Protein AF-A0A3D2RRX8-F1 (afdb_monomer)

Nearest PDB structures (foldseek):
  5cwm-assembly1_A  TM=3.654E-01  e=2.809E+00  synthetic construct
  6zbt-assembly2_C  TM=2.828E-01  e=6.482E+00  Homo sapiens

Solvent-accessible surface area (backbone atoms only — not comparable to full-atom values): 13067 Å² total; per-residue (Å²): 138,94,73,73,48,75,49,67,49,65,77,24,36,39,58,50,40,55,84,39,87,87,42,71,66,20,49,62,60,51,50,50,52,53,58,45,54,77,74,46,84,47,32,32,38,41,38,68,69,40,34,45,63,32,30,32,39,74,71,60,35,73,83,23,51,42,56,37,54,42,49,41,53,76,66,56,41,74,46,73,46,74,41,53,65,86,72,48,80,52,30,43,52,41,69,60,50,52,48,45,51,54,52,37,74,74,41,60,86,56,58,56,66,59,51,48,51,52,48,36,48,74,63,34,44,78,17,21,65,35,50,54,51,38,59,48,50,50,33,53,46,19,59,75,67,70,53,71,26,41,39,60,46,57,60,62,45,52,54,48,42,48,68,57,20,52,55,38,38,50,25,45,52,54,17,53,73,40,30,88,45,72,67,34,32,50,52,47,54,59,50,37,45,14,31,44,44,36,39,61,73,44,34,75,86,45,57,68,69,62,43,52,52,50,49,54,50,37,50,53,49,38,59,74,61,59,45,50,46,42,25,82,89,38,47,28,72,61,53,54,61,64,66,74,109

Radius of gyration: 18.58 Å; Cα contacts (8 Å, |Δi|>4): 403; chains: 1; bounding box: 50×36×50 Å

pLDDT: mean 96.95, std 3.35, range [66.31, 98.94]

Structure (mmCIF, N/CA/C/O backbone):
data_AF-A0A3D2RRX8-F1
#
_entry.id   AF-A0A3D2RRX8-F1
#
loop_
_atom_site.group_PDB
_atom_site.id
_atom_site.type_symbol
_atom_site.label_atom_id
_atom_site.label_alt_id
_atom_site.label_comp_id
_atom_site.label_asym_id
_atom_site.label_entity_id
_atom_site.label_seq_id
_atom_site.pdbx_PDB_ins_code
_atom_site.Cartn_x
_atom_site.Cartn_y
_atom_site.Cartn_z
_atom_site.occupancy
_atom_site.B_iso_or_equiv
_atom_site.auth_seq_id
_atom_site.auth_comp_id
_atom_site.auth_asym_id
_atom_site.auth_atom_id
_atom_site.pdbx_PDB_model_num
ATOM 1 N N . PRO A 1 1 ? 30.633 -1.168 -20.475 1.00 71.19 1 PRO A N 1
ATOM 2 C CA . PRO A 1 1 ? 30.014 0.137 -20.127 1.00 71.19 1 PRO A CA 1
ATOM 3 C C . PRO A 1 1 ? 30.105 0.355 -18.610 1.00 71.19 1 PRO A C 1
ATOM 5 O O . PRO A 1 1 ? 30.085 -0.639 -17.894 1.00 71.19 1 PRO A O 1
ATOM 8 N N . ASN A 1 2 ? 30.286 1.592 -18.134 1.00 87.81 2 ASN A N 1
ATOM 9 C CA . ASN A 1 2 ? 30.421 1.941 -16.705 1.00 87.81 2 ASN A CA 1
ATOM 10 C C . ASN A 1 2 ? 29.434 3.038 -16.256 1.00 87.81 2 ASN A C 1
ATOM 12 O O . ASN A 1 2 ? 29.646 3.667 -15.222 1.00 87.81 2 ASN A O 1
ATOM 16 N N . VAL A 1 3 ? 28.403 3.296 -17.060 1.00 90.00 3 VAL A N 1
ATOM 17 C CA . VAL A 1 3 ? 27.328 4.254 -16.786 1.00 90.00 3 VAL A CA 1
ATOM 18 C C . VAL A 1 3 ? 26.015 3.485 -16.843 1.00 90.00 3 VAL A C 1
ATOM 20 O O . VAL A 1 3 ? 25.806 2.734 -17.792 1.00 90.00 3 VAL A O 1
ATOM 23 N N . GLN A 1 4 ? 25.166 3.705 -15.843 1.00 93.38 4 GLN A N 1
ATOM 24 C CA . GLN A 1 4 ? 23.830 3.134 -15.718 1.00 93.38 4 GLN A CA 1
ATOM 25 C C . GLN A 1 4 ? 22.814 4.273 -15.646 1.00 93.38 4 GLN A C 1
ATOM 27 O O . GLN A 1 4 ? 23.029 5.248 -14.920 1.00 93.38 4 GLN A O 1
ATOM 32 N N . VAL A 1 5 ? 21.720 4.148 -16.392 1.00 95.38 5 VAL A N 1
ATOM 33 C CA . VAL A 1 5 ? 20.599 5.094 -16.350 1.00 95.38 5 VAL A CA 1
ATOM 34 C C . VAL A 1 5 ? 19.572 4.565 -15.357 1.00 95.38 5 VAL A C 1
ATOM 36 O O . VAL A 1 5 ? 19.153 3.417 -15.471 1.00 95.38 5 VAL A O 1
ATOM 39 N N . GLN A 1 6 ? 19.165 5.385 -14.388 1.00 97.06 6 GLN A N 1
ATOM 40 C CA . GLN A 1 6 ? 18.091 5.042 -13.459 1.00 97.06 6 GLN A CA 1
ATOM 41 C C . GLN A 1 6 ? 16.852 5.885 -13.764 1.00 97.06 6 GLN A C 1
ATOM 43 O O . GLN A 1 6 ? 16.903 7.108 -13.651 1.00 97.06 6 GLN A O 1
ATOM 48 N N . LEU A 1 7 ? 15.758 5.228 -14.151 1.00 97.44 7 LEU A N 1
ATOM 49 C CA . LEU A 1 7 ? 14.475 5.873 -14.428 1.00 97.44 7 LEU A CA 1
ATOM 50 C C . LEU A 1 7 ? 13.547 5.749 -13.222 1.00 97.44 7 LEU A C 1
ATOM 52 O O . LEU A 1 7 ? 13.391 4.666 -12.655 1.00 97.44 7 LEU A O 1
ATOM 56 N N . CYS A 1 8 ? 12.928 6.864 -12.843 1.00 97.44 8 CYS A N 1
ATOM 57 C CA . CYS A 1 8 ? 12.082 6.975 -11.659 1.00 97.44 8 CYS A CA 1
ATOM 58 C C . CYS A 1 8 ? 10.624 7.172 -12.074 1.00 97.44 8 CYS A C 1
ATOM 60 O O . CYS A 1 8 ? 10.320 8.088 -12.826 1.00 97.44 8 CYS A O 1
ATOM 62 N N . SER A 1 9 ? 9.706 6.358 -11.557 1.00 97.06 9 SER A N 1
ATOM 63 C CA . SER A 1 9 ? 8.281 6.440 -11.915 1.00 97.06 9 SER A CA 1
ATOM 64 C C . SER A 1 9 ? 7.487 7.386 -10.993 1.00 97.06 9 SER A C 1
ATOM 66 O O . SER A 1 9 ? 6.367 7.058 -10.598 1.00 97.06 9 SER A O 1
ATOM 68 N N . ILE A 1 10 ? 8.083 8.492 -10.533 1.00 96.62 10 ILE A N 1
ATOM 69 C CA . ILE A 1 10 ? 7.545 9.287 -9.410 1.00 96.62 10 ILE A CA 1
ATOM 70 C C . ILE A 1 10 ? 6.248 10.022 -9.776 1.00 96.62 10 ILE A C 1
ATOM 72 O O . ILE A 1 10 ? 5.347 10.149 -8.945 1.00 96.62 10 ILE A O 1
ATOM 76 N N . GLU A 1 11 ? 6.115 10.459 -11.030 1.00 95.19 11 GLU A N 1
ATOM 77 C CA . GLU A 1 11 ? 4.910 11.120 -11.536 1.00 95.19 11 GLU A CA 1
ATOM 78 C C . GLU A 1 11 ? 3.821 10.137 -11.982 1.00 95.19 11 GLU A C 1
ATOM 80 O O . GLU A 1 11 ? 2.694 10.565 -12.236 1.00 95.19 11 GLU A O 1
ATOM 85 N N . CYS A 1 12 ? 4.126 8.839 -12.072 1.00 97.94 12 CYS A N 1
ATOM 86 C CA . CYS A 1 12 ? 3.197 7.839 -12.591 1.00 97.94 12 CYS A CA 1
ATOM 87 C C . CYS A 1 12 ? 1.968 7.670 -11.691 1.00 97.94 12 CYS A C 1
ATOM 89 O O . CYS A 1 12 ? 2.004 7.856 -10.472 1.00 97.94 12 CYS A O 1
ATOM 91 N N . CYS A 1 13 ? 0.868 7.267 -12.315 1.00 98.00 13 CYS A N 1
ATOM 92 C CA . CYS A 1 13 ? -0.276 6.702 -11.632 1.00 98.00 13 CYS A CA 1
ATOM 93 C C . CYS A 1 13 ? 0.119 5.392 -10.936 1.00 98.00 13 CYS A C 1
ATOM 95 O O . CYS A 1 13 ? 0.750 4.523 -11.533 1.00 98.00 13 CYS A O 1
ATOM 97 N N . THR A 1 14 ? -0.284 5.242 -9.678 1.00 97.50 14 THR A N 1
ATOM 98 C CA . THR A 1 14 ? -0.027 4.047 -8.863 1.00 97.50 14 THR A CA 1
ATOM 99 C C . THR A 1 14 ? -1.201 3.065 -8.851 1.00 97.50 14 THR A C 1
ATOM 101 O O . THR A 1 14 ? -1.068 1.971 -8.310 1.00 97.50 14 THR A O 1
ATOM 104 N N . LEU A 1 15 ? -2.333 3.430 -9.464 1.00 97.88 15 LEU A N 1
ATOM 105 C CA . LEU A 1 15 ? -3.541 2.601 -9.560 1.00 97.88 15 LEU A CA 1
ATOM 106 C C . LEU A 1 15 ? -3.636 1.814 -10.878 1.00 97.88 15 LEU A C 1
ATOM 108 O O . LEU A 1 15 ? -4.176 0.710 -10.891 1.00 97.88 15 LEU A O 1
ATOM 112 N N . HIS A 1 16 ? -3.093 2.364 -11.967 1.00 98.44 16 HIS A N 1
ATOM 113 C CA . HIS A 1 16 ? -3.085 1.747 -13.296 1.00 98.44 16 HIS A CA 1
ATOM 114 C C . HIS A 1 16 ? -1.694 1.208 -13.630 1.00 98.44 16 HIS A C 1
ATOM 116 O O . HIS A 1 16 ? -0.685 1.757 -13.176 1.00 98.44 16 HIS A O 1
ATOM 122 N N . ALA A 1 17 ? -1.636 0.132 -14.419 1.00 97.94 17 ALA A N 1
ATOM 123 C CA . ALA A 1 17 ? -0.365 -0.400 -14.900 1.00 97.94 17 ALA A CA 1
ATOM 124 C C . ALA A 1 17 ? 0.395 0.673 -15.697 1.00 97.94 17 ALA A C 1
ATOM 126 O O . ALA A 1 17 ? -0.207 1.549 -16.322 1.00 97.94 17 ALA A O 1
ATOM 127 N N . ILE A 1 18 ? 1.727 0.623 -15.675 1.00 98.00 18 ILE A N 1
ATOM 128 C CA . ILE A 1 18 ? 2.554 1.627 -16.358 1.00 98.00 18 ILE A CA 1
ATOM 129 C C . ILE A 1 18 ? 2.249 1.685 -17.858 1.00 98.00 18 ILE A C 1
ATOM 131 O O . ILE A 1 18 ? 2.172 2.777 -18.409 1.00 98.00 18 ILE A O 1
ATOM 135 N N . ASP A 1 19 ? 2.013 0.544 -18.499 1.00 97.38 19 ASP A N 1
ATOM 136 C CA . ASP A 1 19 ? 1.662 0.452 -19.918 1.00 97.38 19 ASP A CA 1
ATOM 137 C C . ASP A 1 19 ? 0.159 0.410 -20.202 1.00 97.38 19 ASP A C 1
ATOM 139 O O . ASP A 1 19 ? -0.240 0.056 -21.313 1.00 97.38 19 ASP A O 1
ATOM 143 N N . ASP A 1 20 ? -0.679 0.788 -19.234 1.00 97.75 20 ASP A N 1
ATOM 144 C CA . ASP A 1 20 ? -2.109 0.952 -19.469 1.00 97.75 20 ASP A CA 1
ATOM 145 C C . ASP A 1 20 ? -2.338 2.053 -20.528 1.00 97.75 20 ASP A C 1
ATOM 147 O O . ASP A 1 20 ? -1.983 3.218 -20.293 1.00 97.75 20 ASP A O 1
ATOM 151 N N . PRO A 1 21 ? -2.899 1.721 -21.710 1.00 95.44 21 PRO A N 1
ATOM 152 C CA . PRO A 1 21 ? -3.075 2.685 -22.790 1.00 95.44 21 PRO A CA 1
ATOM 153 C C . PRO A 1 21 ? -4.045 3.811 -22.428 1.00 95.44 21 PRO A C 1
ATOM 155 O O . PRO A 1 21 ? -3.925 4.890 -23.014 1.00 95.44 21 PRO A O 1
ATOM 158 N N . ASP A 1 22 ? -4.948 3.572 -21.474 1.00 95.19 22 ASP A N 1
ATOM 159 C CA . ASP A 1 22 ? -5.973 4.518 -21.041 1.00 95.19 22 ASP A CA 1
ATOM 160 C C . ASP A 1 22 ? -5.469 5.427 -19.901 1.00 95.19 22 ASP A C 1
ATOM 162 O O . ASP A 1 22 ? -6.130 6.395 -19.524 1.00 95.19 22 ASP A O 1
ATOM 166 N N . CYS A 1 23 ? -4.256 5.190 -19.378 1.00 96.88 23 CYS A N 1
ATOM 167 C CA . CYS A 1 23 ? -3.647 6.036 -18.355 1.00 96.88 23 CYS A CA 1
ATOM 168 C C . CYS A 1 23 ? -2.675 7.068 -18.952 1.00 96.88 23 CYS A C 1
ATOM 170 O O . CYS A 1 23 ? -1.460 6.858 -19.021 1.00 96.88 23 CYS A O 1
ATOM 172 N N . GLU A 1 24 ? -3.190 8.248 -19.312 1.00 96.06 24 GLU A N 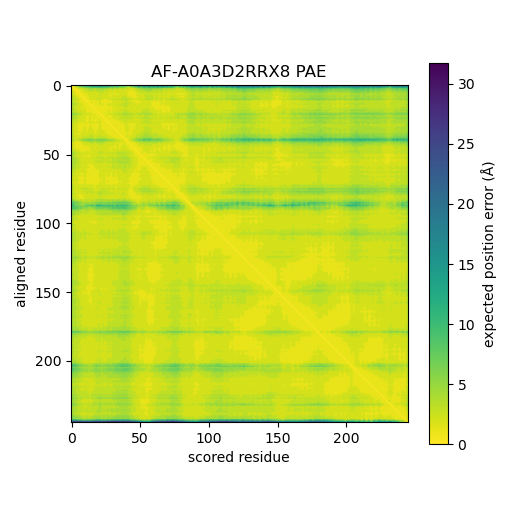1
ATOM 173 C CA . GLU A 1 24 ? -2.383 9.343 -19.882 1.00 96.06 24 GLU A CA 1
ATOM 174 C C . GLU A 1 24 ? -1.185 9.741 -18.999 1.00 96.06 24 GLU A C 1
ATOM 176 O O . GLU A 1 24 ? -0.096 10.024 -19.504 1.00 96.06 24 GLU A O 1
ATOM 181 N N . LYS A 1 25 ? -1.353 9.691 -17.671 1.00 95.62 25 LYS A N 1
ATOM 182 C CA . LYS A 1 25 ? -0.325 10.055 -16.681 1.00 95.62 25 LYS A CA 1
ATOM 183 C C . LYS A 1 25 ? 0.942 9.193 -16.773 1.00 95.62 25 LYS A C 1
ATOM 185 O O . LYS A 1 25 ? 2.022 9.672 -16.442 1.00 95.62 25 LYS A O 1
ATOM 190 N N . ASN A 1 26 ? 0.831 7.954 -17.256 1.00 97.69 26 ASN A N 1
ATOM 191 C CA . ASN A 1 26 ? 1.964 7.030 -17.366 1.00 97.69 26 ASN A CA 1
ATOM 192 C C . ASN A 1 26 ? 2.705 7.138 -18.710 1.00 97.69 26 ASN A C 1
ATOM 194 O O . ASN A 1 26 ? 3.812 6.614 -18.859 1.00 97.69 26 ASN A O 1
ATOM 198 N N . ARG A 1 27 ? 2.137 7.849 -19.695 1.00 96.81 27 ARG A N 1
ATOM 199 C CA . ARG A 1 27 ? 2.669 7.901 -21.067 1.00 96.81 27 ARG A CA 1
ATOM 200 C C . ARG A 1 27 ? 4.056 8.521 -21.153 1.00 96.81 27 ARG A C 1
ATOM 202 O O . ARG A 1 27 ? 4.866 8.037 -21.936 1.00 96.81 27 ARG A O 1
ATOM 209 N N . SER A 1 28 ? 4.335 9.546 -20.343 1.00 96.69 28 SER A N 1
ATOM 210 C CA . SER A 1 28 ? 5.659 10.181 -20.316 1.00 96.69 28 SER A CA 1
ATOM 211 C C . SER A 1 28 ? 6.741 9.192 -19.889 1.00 96.69 28 SER A C 1
ATOM 213 O O . SER A 1 28 ? 7.773 9.107 -20.539 1.00 96.69 28 SER A O 1
ATOM 215 N N . PHE A 1 29 ? 6.476 8.379 -18.863 1.00 97.75 29 PHE A N 1
ATOM 216 C CA . PHE A 1 29 ? 7.434 7.376 -18.400 1.00 97.75 29 PHE A CA 1
ATOM 217 C C . PHE A 1 29 ? 7.649 6.263 -19.434 1.00 97.75 29 PHE A C 1
ATOM 219 O O . PHE A 1 29 ? 8.762 5.771 -19.597 1.00 97.75 29 PHE A O 1
ATOM 226 N N . CYS A 1 30 ? 6.600 5.872 -20.167 1.00 97.75 30 CYS A N 1
ATOM 227 C CA . CYS A 1 30 ? 6.751 4.929 -21.276 1.00 97.75 30 CYS A CA 1
ATOM 228 C C . CYS A 1 30 ? 7.640 5.497 -22.388 1.00 97.75 30 CYS A C 1
ATOM 230 O O . CYS A 1 30 ? 8.519 4.798 -22.880 1.00 97.75 30 CYS A O 1
ATOM 232 N N . GLN A 1 31 ? 7.458 6.776 -22.727 1.00 97.44 31 GLN A N 1
ATOM 233 C CA . GLN A 1 31 ? 8.305 7.461 -23.701 1.00 97.44 31 GLN A CA 1
ATOM 234 C C . GLN A 1 31 ? 9.764 7.533 -23.228 1.00 97.44 31 GLN A C 1
ATOM 236 O O . GLN A 1 31 ? 10.661 7.231 -24.007 1.00 97.44 31 GLN A O 1
ATOM 241 N N . ASP A 1 32 ? 10.004 7.848 -21.950 1.00 96.88 32 ASP A N 1
ATOM 242 C CA . ASP A 1 32 ? 11.355 7.852 -21.378 1.00 96.88 32 ASP A CA 1
ATOM 243 C C . ASP A 1 32 ? 12.009 6.465 -21.465 1.00 96.88 32 ASP A C 1
ATOM 245 O O . ASP A 1 32 ? 13.184 6.355 -21.811 1.00 96.88 32 ASP A O 1
ATOM 249 N N . MET A 1 33 ? 11.257 5.394 -21.187 1.00 96.81 33 MET A N 1
ATOM 250 C CA . MET A 1 33 ? 11.740 4.015 -21.327 1.00 96.81 33 MET A CA 1
ATOM 251 C C . MET A 1 33 ? 12.137 3.685 -22.773 1.00 96.81 33 MET A C 1
ATOM 253 O O . MET A 1 33 ? 13.212 3.121 -22.984 1.00 96.81 33 MET A O 1
ATOM 257 N N . ASP A 1 34 ? 11.307 4.052 -23.754 1.00 96.69 34 ASP A N 1
ATOM 258 C CA . ASP A 1 34 ? 11.576 3.813 -25.177 1.00 96.69 34 ASP A CA 1
ATOM 259 C C . ASP A 1 34 ? 12.787 4.624 -25.670 1.00 96.69 34 ASP A C 1
ATOM 261 O O . ASP A 1 34 ? 13.698 4.078 -26.302 1.00 96.69 34 ASP A O 1
ATOM 265 N N . ASP A 1 35 ? 12.835 5.918 -25.340 1.00 97.31 35 ASP A N 1
ATOM 266 C CA . ASP A 1 35 ? 13.893 6.829 -25.779 1.00 97.31 35 ASP A CA 1
ATOM 267 C C . ASP A 1 35 ? 15.249 6.441 -25.180 1.00 97.31 35 ASP A C 1
ATOM 269 O O . ASP A 1 35 ? 16.250 6.357 -25.899 1.00 97.31 35 ASP A O 1
ATOM 273 N N . TRP A 1 36 ? 15.296 6.138 -23.877 1.00 96.38 36 TRP A N 1
ATOM 274 C CA . TRP A 1 36 ? 16.524 5.660 -23.242 1.00 96.38 36 TRP A CA 1
ATOM 275 C C . TRP A 1 36 ? 16.907 4.257 -23.704 1.00 96.38 36 TRP A C 1
ATOM 277 O O . TRP A 1 36 ? 18.099 4.002 -23.888 1.00 96.38 36 TRP A O 1
ATOM 287 N N . GLY A 1 37 ? 15.935 3.374 -23.950 1.00 94.50 37 GLY A N 1
ATOM 288 C CA . GLY A 1 37 ? 16.168 2.032 -24.489 1.00 94.50 37 GLY A CA 1
ATOM 289 C C . GLY A 1 37 ? 16.775 2.043 -25.895 1.00 94.50 37 GLY A C 1
ATOM 290 O O . GLY A 1 37 ? 17.530 1.139 -26.248 1.00 94.50 37 GLY A O 1
ATOM 291 N N . GLY A 1 38 ? 16.527 3.093 -26.684 1.00 94.62 38 GLY A N 1
ATOM 292 C CA . GLY A 1 38 ? 17.197 3.320 -27.969 1.00 94.62 38 GLY A CA 1
ATOM 293 C C . GLY A 1 38 ? 18.656 3.790 -27.857 1.00 94.62 38 GLY A C 1
ATOM 294 O O . GLY A 1 38 ? 19.386 3.754 -28.850 1.00 94.62 38 GLY A O 1
ATOM 295 N N . ILE A 1 39 ? 19.089 4.240 -26.673 1.00 94.56 39 ILE A N 1
ATOM 296 C CA . ILE A 1 39 ? 20.409 4.846 -26.427 1.00 94.56 39 ILE A CA 1
ATOM 297 C C . ILE A 1 39 ? 21.310 3.937 -25.573 1.00 94.56 39 ILE A C 1
ATOM 299 O O . ILE A 1 39 ? 22.527 3.920 -25.778 1.00 94.56 39 ILE A O 1
ATOM 303 N N . CYS A 1 40 ? 20.749 3.212 -24.600 1.00 91.75 40 CYS A N 1
ATOM 304 C CA . CYS A 1 40 ? 21.494 2.486 -23.571 1.00 91.75 40 CYS A CA 1
ATOM 305 C C . CYS A 1 40 ? 20.861 1.125 -23.229 1.00 91.75 40 CYS A C 1
ATOM 307 O O . CYS A 1 40 ? 19.654 1.025 -23.045 1.00 91.75 40 CYS A O 1
ATOM 309 N N . ASP A 1 41 ? 21.706 0.106 -23.024 1.00 90.81 41 ASP A N 1
ATOM 310 C CA . ASP A 1 41 ? 21.297 -1.247 -22.604 1.00 90.81 41 ASP A CA 1
ATOM 311 C C . ASP A 1 41 ? 21.390 -1.486 -21.076 1.00 90.81 41 ASP A C 1
ATOM 313 O O . ASP A 1 41 ? 21.088 -2.584 -20.601 1.00 90.81 41 ASP A O 1
ATOM 317 N N . ASP A 1 42 ? 21.865 -0.506 -20.295 1.00 94.69 42 ASP A N 1
ATOM 318 C CA . ASP A 1 42 ? 22.043 -0.588 -18.831 1.00 94.69 42 ASP A CA 1
ATOM 319 C C . ASP A 1 42 ? 21.082 0.376 -18.115 1.00 94.69 42 ASP A C 1
ATOM 321 O O . ASP A 1 42 ? 21.470 1.437 -17.613 1.00 94.69 42 ASP A O 1
ATOM 325 N N . ILE A 1 43 ? 19.796 0.010 -18.141 1.00 96.38 43 ILE A N 1
ATOM 326 C CA . ILE A 1 43 ? 18.693 0.750 -17.515 1.00 96.38 43 ILE A CA 1
ATOM 327 C C . ILE A 1 43 ? 18.262 0.044 -16.230 1.00 96.38 43 ILE A C 1
ATOM 329 O O . ILE A 1 43 ? 18.021 -1.165 -16.216 1.00 96.38 43 ILE A O 1
ATOM 333 N N . TRP A 1 44 ? 18.135 0.811 -15.153 1.00 97.62 44 TRP A N 1
ATOM 334 C CA . TRP A 1 44 ? 17.561 0.396 -13.879 1.00 97.62 44 TRP A CA 1
ATOM 335 C C . TRP A 1 44 ? 16.323 1.217 -13.557 1.00 97.62 44 TRP A C 1
ATOM 337 O O . TRP A 1 44 ? 16.215 2.383 -13.928 1.00 97.62 44 TRP A O 1
ATOM 347 N N . ILE A 1 45 ? 15.396 0.609 -12.828 1.00 98.31 45 ILE A N 1
ATOM 348 C CA . ILE A 1 45 ? 14.139 1.245 -12.453 1.00 98.31 45 ILE A CA 1
ATOM 349 C C . ILE A 1 45 ? 14.135 1.552 -10.965 1.00 98.31 45 ILE A C 1
ATOM 351 O O . ILE A 1 45 ? 14.503 0.709 -10.149 1.00 98.31 45 ILE A O 1
ATOM 355 N N . TRP A 1 46 ? 13.663 2.739 -10.613 1.00 98.31 46 TRP A N 1
ATOM 356 C CA . TRP A 1 46 ? 13.200 3.078 -9.278 1.00 98.31 46 TRP A CA 1
ATOM 357 C C . TRP A 1 46 ? 11.683 3.286 -9.339 1.00 98.31 46 TRP A C 1
ATOM 359 O O . TRP A 1 46 ? 11.190 4.292 -9.848 1.00 98.31 46 TRP A O 1
ATOM 369 N N . ASN A 1 47 ? 10.930 2.314 -8.827 1.00 98.25 47 ASN A N 1
ATOM 370 C CA . ASN A 1 47 ? 9.471 2.329 -8.833 1.00 98.25 47 ASN A CA 1
ATOM 371 C C . ASN A 1 47 ? 8.906 2.504 -7.418 1.00 98.25 47 ASN A C 1
ATOM 373 O O . ASN A 1 47 ? 9.360 1.868 -6.468 1.00 98.25 47 ASN A O 1
ATOM 377 N N . TYR A 1 48 ? 7.894 3.355 -7.280 1.00 97.19 48 TYR A N 1
ATOM 378 C CA . TYR A 1 48 ? 7.349 3.782 -5.991 1.00 97.19 48 TYR A CA 1
ATOM 379 C C . TYR A 1 48 ? 6.056 3.032 -5.657 1.00 97.19 48 TYR A C 1
ATOM 381 O O . TYR A 1 48 ? 5.077 3.099 -6.393 1.00 97.19 48 TYR A O 1
ATOM 389 N N . ASN A 1 49 ? 6.048 2.324 -4.526 1.00 96.75 49 ASN A N 1
ATOM 390 C CA . ASN A 1 49 ? 4.977 1.416 -4.106 1.00 96.75 49 ASN A CA 1
ATOM 391 C C . ASN A 1 49 ? 4.353 1.802 -2.751 1.00 96.75 49 ASN A C 1
ATOM 393 O O . ASN A 1 49 ? 3.625 1.005 -2.165 1.00 96.75 49 ASN A O 1
ATOM 397 N N . THR A 1 50 ? 4.609 3.011 -2.250 1.00 95.88 50 THR A N 1
ATOM 398 C CA . THR A 1 50 ? 4.079 3.524 -0.975 1.00 95.88 50 THR A CA 1
ATOM 399 C C . THR A 1 50 ? 3.530 4.941 -1.137 1.00 95.88 50 THR A C 1
ATOM 401 O O . THR A 1 50 ? 3.893 5.636 -2.085 1.00 95.88 50 THR A O 1
ATOM 404 N N . ASN A 1 51 ? 2.687 5.379 -0.200 1.00 97.31 51 ASN A N 1
ATOM 405 C CA . ASN A 1 51 ? 2.260 6.771 -0.091 1.00 97.31 51 ASN A CA 1
ATOM 406 C C . ASN A 1 51 ? 3.207 7.532 0.851 1.00 97.31 51 ASN A C 1
ATOM 408 O O . ASN A 1 51 ? 3.158 7.350 2.066 1.00 97.31 51 ASN A O 1
ATOM 412 N N . PHE A 1 52 ? 4.068 8.386 0.304 1.00 97.19 52 PHE A N 1
ATOM 413 C CA . PHE A 1 52 ? 5.042 9.167 1.071 1.00 97.19 52 PHE A CA 1
ATOM 414 C C . PHE A 1 52 ? 4.417 10.278 1.909 1.00 97.19 52 PHE A C 1
ATOM 416 O O . PHE A 1 52 ? 4.999 10.657 2.925 1.00 97.19 52 PHE A O 1
ATOM 423 N N . SER A 1 53 ? 3.240 10.771 1.521 1.00 96.50 53 SER A N 1
ATOM 424 C CA . SER A 1 53 ? 2.479 11.756 2.296 1.00 96.50 53 SER A CA 1
ATOM 425 C C . SER A 1 53 ? 1.814 11.123 3.516 1.00 96.50 53 SER A C 1
ATOM 427 O O . SER A 1 53 ? 1.552 11.810 4.503 1.00 96.50 53 SER A O 1
ATOM 429 N N . CYS A 1 54 ? 1.519 9.821 3.453 1.00 96.44 54 CYS A N 1
ATOM 430 C CA . CYS A 1 54 ? 0.754 9.124 4.476 1.00 96.44 54 CYS A CA 1
ATOM 431 C C . CYS A 1 54 ? 0.961 7.599 4.401 1.00 96.44 54 CYS A C 1
ATOM 433 O O . CYS A 1 54 ? 0.171 6.886 3.782 1.00 96.44 54 CYS A O 1
ATOM 435 N N . TYR A 1 55 ? 2.015 7.081 5.037 1.00 97.75 55 TYR A N 1
ATOM 436 C CA . TYR A 1 55 ? 2.415 5.671 4.926 1.00 97.75 55 TYR A CA 1
ATOM 437 C C . TYR A 1 55 ? 1.364 4.675 5.410 1.00 97.75 55 TYR A C 1
ATOM 439 O O . TYR A 1 55 ? 1.377 3.517 4.999 1.00 97.75 55 TYR A O 1
ATOM 447 N N . ASP A 1 56 ? 0.509 5.097 6.333 1.00 97.19 56 ASP A N 1
ATOM 448 C CA . ASP A 1 56 ? -0.523 4.290 6.964 1.00 97.19 56 ASP A CA 1
ATOM 449 C C . ASP A 1 56 ? -1.920 4.566 6.394 1.00 97.19 56 ASP A C 1
ATOM 451 O O . ASP A 1 56 ? -2.902 4.149 6.988 1.00 97.19 56 ASP A O 1
ATOM 455 N N . LEU A 1 57 ? -2.045 5.253 5.256 1.00 98.00 57 LEU A N 1
ATOM 456 C CA . LEU A 1 57 ? -3.319 5.398 4.546 1.00 98.00 57 LEU A CA 1
ATOM 457 C C . LEU A 1 57 ? -3.610 4.155 3.686 1.00 98.00 57 LEU A C 1
ATOM 459 O O . LEU A 1 57 ? -2.664 3.613 3.110 1.00 98.00 57 LEU A O 1
ATOM 463 N N . PRO A 1 58 ? -4.879 3.721 3.523 1.00 98.31 58 PRO A N 1
ATOM 464 C CA . PRO A 1 58 ? -5.239 2.741 2.500 1.00 98.31 58 PRO A CA 1
ATOM 465 C C . PRO A 1 58 ? -4.701 3.161 1.132 1.00 98.31 58 PRO A C 1
ATOM 467 O O . PRO A 1 58 ? -4.956 4.280 0.685 1.00 98.31 58 PRO A O 1
ATOM 470 N N . PHE A 1 59 ? -3.946 2.276 0.480 1.00 98.06 59 PHE A N 1
ATOM 471 C CA . PHE A 1 59 ? -3.276 2.600 -0.776 1.00 98.06 59 PHE A CA 1
ATOM 472 C C . PHE A 1 59 ? -3.501 1.492 -1.816 1.00 98.06 59 PHE A C 1
ATOM 474 O O . PHE A 1 59 ? -2.824 0.461 -1.775 1.00 98.06 59 PHE A O 1
ATOM 481 N N . PRO A 1 60 ? -4.468 1.665 -2.739 1.00 97.69 60 PRO A N 1
ATOM 482 C CA . PRO A 1 60 ? -4.928 0.610 -3.643 1.00 97.69 60 PRO A CA 1
ATOM 483 C C . PRO A 1 60 ? -3.985 0.392 -4.842 1.00 97.69 60 PRO A C 1
ATOM 485 O O . PRO A 1 60 ? -4.381 0.535 -5.993 1.00 97.69 60 PRO A O 1
ATOM 488 N N . ASN A 1 61 ? -2.726 0.034 -4.579 1.00 97.62 61 ASN A N 1
ATOM 489 C CA . ASN A 1 61 ? -1.691 -0.147 -5.604 1.00 97.62 61 ASN A CA 1
ATOM 490 C C . ASN A 1 61 ? -1.140 -1.580 -5.710 1.00 97.62 61 ASN A C 1
ATOM 492 O O . ASN A 1 61 ? -0.168 -1.821 -6.422 1.00 97.62 61 ASN A O 1
ATOM 496 N N . LEU A 1 62 ? -1.716 -2.556 -5.004 1.00 98.38 62 LEU A N 1
ATOM 497 C CA . LEU A 1 62 ? -1.177 -3.922 -5.005 1.00 98.38 62 LEU A CA 1
ATOM 498 C C . LEU A 1 62 ? -1.358 -4.607 -6.367 1.00 98.38 62 LEU A C 1
ATOM 500 O O . LEU A 1 62 ? -0.481 -5.349 -6.807 1.00 98.38 62 LEU A O 1
ATOM 504 N N . ARG A 1 63 ? -2.470 -4.321 -7.059 1.00 98.06 63 ARG A N 1
ATOM 505 C CA . ARG A 1 63 ? -2.810 -4.941 -8.354 1.00 98.06 63 ARG A CA 1
ATOM 506 C C . ARG A 1 63 ? -1.847 -4.570 -9.486 1.00 98.06 63 ARG A C 1
ATOM 508 O O . ARG A 1 63 ? -1.714 -5.342 -10.431 1.00 98.06 63 ARG A O 1
ATOM 515 N N . VAL A 1 64 ? -1.152 -3.433 -9.393 1.00 98.00 64 VAL A N 1
ATOM 516 C CA . VAL A 1 64 ? -0.234 -2.979 -10.454 1.00 98.00 64 VAL A CA 1
ATOM 517 C C . VAL A 1 64 ? 1.181 -3.537 -10.325 1.00 98.00 64 VAL A C 1
ATOM 519 O O . VAL A 1 64 ? 1.953 -3.450 -11.274 1.00 98.00 64 VAL A O 1
ATOM 522 N N . ILE A 1 65 ? 1.539 -4.149 -9.191 1.00 98.56 65 ILE A N 1
ATOM 523 C CA . ILE A 1 65 ? 2.915 -4.609 -8.945 1.00 98.56 65 ILE A CA 1
ATOM 524 C C . ILE A 1 65 ? 3.346 -5.641 -9.998 1.00 98.56 65 ILE A C 1
ATOM 526 O O . ILE A 1 65 ? 4.409 -5.505 -10.604 1.00 98.56 65 ILE A O 1
ATOM 530 N N . ALA A 1 66 ? 2.504 -6.645 -10.262 1.00 98.56 66 ALA A N 1
ATOM 531 C CA . ALA A 1 66 ? 2.786 -7.691 -11.244 1.00 98.56 66 ALA A CA 1
ATOM 532 C C . ALA A 1 66 ? 2.906 -7.168 -12.691 1.00 98.56 66 ALA A C 1
ATOM 534 O O . ALA A 1 66 ? 3.932 -7.439 -13.323 1.00 98.56 66 ALA A O 1
ATOM 535 N N . PRO A 1 67 ? 1.929 -6.416 -13.246 1.00 98.50 67 PRO A N 1
ATOM 536 C CA . PRO A 1 67 ? 2.075 -5.873 -14.594 1.00 98.5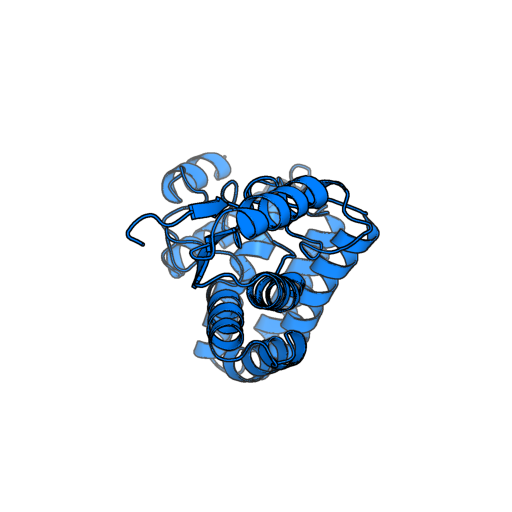0 67 PRO A CA 1
ATOM 537 C C . PRO A 1 67 ? 3.244 -4.885 -14.710 1.00 98.50 67 PRO A C 1
ATOM 539 O O . PRO A 1 67 ? 3.959 -4.948 -15.705 1.00 98.50 67 PRO A O 1
ATOM 542 N N . ASN A 1 68 ? 3.534 -4.069 -13.689 1.00 98.62 68 ASN A N 1
ATOM 543 C CA . ASN A 1 68 ? 4.673 -3.143 -13.729 1.00 98.62 68 ASN A CA 1
ATOM 544 C C . ASN A 1 68 ? 6.020 -3.877 -13.806 1.00 98.62 68 ASN A C 1
ATOM 546 O O . ASN A 1 68 ? 6.859 -3.530 -14.634 1.00 98.62 68 ASN A O 1
ATOM 550 N N . ILE A 1 69 ? 6.224 -4.930 -13.005 1.00 98.62 69 ILE A N 1
ATOM 551 C CA . ILE A 1 69 ? 7.451 -5.744 -13.074 1.00 98.62 69 ILE A CA 1
ATOM 552 C C . ILE A 1 69 ? 7.608 -6.379 -14.463 1.00 98.62 69 ILE A C 1
ATOM 554 O O . ILE A 1 69 ? 8.693 -6.328 -15.046 1.00 98.62 69 ILE A O 1
ATOM 558 N N . ARG A 1 70 ? 6.527 -6.936 -15.025 1.00 98.50 70 ARG A N 1
ATOM 559 C CA . ARG A 1 70 ? 6.545 -7.509 -16.380 1.00 98.50 70 ARG A CA 1
ATOM 560 C C . ARG A 1 70 ? 6.828 -6.459 -17.449 1.00 98.50 70 ARG A C 1
ATOM 562 O O . ARG A 1 70 ? 7.587 -6.738 -18.376 1.00 98.50 70 ARG A O 1
ATOM 569 N N . TYR A 1 71 ? 6.274 -5.259 -17.307 1.00 98.31 71 TYR A N 1
ATOM 570 C CA . TYR A 1 71 ? 6.566 -4.135 -18.187 1.00 98.31 71 TYR A CA 1
ATOM 571 C C . TYR A 1 71 ? 8.058 -3.775 -18.159 1.00 98.31 71 TYR A C 1
ATOM 573 O O . TYR A 1 71 ? 8.681 -3.668 -19.216 1.00 98.31 71 TYR A O 1
ATOM 581 N N . PHE A 1 72 ? 8.666 -3.656 -16.974 1.00 98.00 72 PHE A N 1
ATOM 582 C CA . PHE A 1 72 ? 10.098 -3.362 -16.857 1.00 98.00 72 PHE A CA 1
ATOM 583 C C . PHE A 1 72 ? 10.962 -4.450 -17.499 1.00 98.00 72 PHE A C 1
ATOM 585 O O . PHE A 1 72 ? 11.888 -4.140 -18.250 1.00 98.00 72 PHE A O 1
ATOM 592 N N . LEU A 1 73 ? 10.631 -5.723 -17.259 1.00 96.69 73 LEU A N 1
ATOM 593 C CA . LEU A 1 73 ? 11.337 -6.856 -17.853 1.00 96.69 73 LEU A CA 1
ATOM 594 C C . LEU A 1 73 ? 11.242 -6.852 -19.386 1.00 96.69 73 LEU A C 1
ATOM 596 O O . LEU A 1 73 ? 12.253 -7.007 -20.069 1.00 96.69 73 LEU A O 1
ATOM 600 N N . LYS A 1 74 ? 10.035 -6.643 -19.928 1.00 96.38 74 LYS A N 1
ATOM 601 C CA . LYS A 1 74 ? 9.777 -6.576 -21.375 1.00 96.38 74 LYS A CA 1
ATOM 602 C C . LYS A 1 74 ? 10.572 -5.454 -22.050 1.00 96.38 74 LYS A C 1
ATOM 604 O O . LYS A 1 74 ? 10.984 -5.616 -23.195 1.00 96.38 74 LYS A O 1
ATOM 609 N N . ASN A 1 75 ? 10.814 -4.356 -21.337 1.00 95.94 75 ASN A N 1
ATOM 610 C CA . ASN A 1 75 ? 11.584 -3.205 -21.811 1.00 95.94 75 ASN A CA 1
ATOM 611 C C . ASN A 1 75 ? 13.069 -3.261 -21.410 1.00 95.94 75 ASN A C 1
ATOM 613 O O . ASN A 1 75 ? 13.730 -2.234 -21.297 1.00 95.94 75 ASN A O 1
ATOM 617 N N . ASN A 1 76 ? 13.613 -4.468 -21.222 1.00 94.00 76 ASN A N 1
ATOM 618 C CA . ASN A 1 76 ? 15.042 -4.731 -21.020 1.00 94.00 76 ASN A CA 1
ATOM 619 C C . ASN A 1 76 ? 15.680 -4.078 -19.778 1.00 94.00 76 ASN A C 1
ATOM 621 O O . ASN A 1 76 ? 16.912 -3.990 -19.711 1.00 94.00 76 ASN A O 1
ATOM 625 N N . ALA A 1 77 ? 14.892 -3.684 -18.770 1.00 96.38 77 ALA A N 1
ATOM 626 C CA . ALA A 1 77 ? 15.444 -3.215 -17.502 1.00 96.38 77 ALA A CA 1
ATOM 627 C C . ALA A 1 77 ? 16.328 -4.300 -16.856 1.00 96.38 77 ALA A C 1
ATOM 629 O O . ALA A 1 77 ? 15.955 -5.472 -16.776 1.00 96.38 77 ALA A O 1
ATOM 630 N N . LYS A 1 78 ? 17.514 -3.910 -16.377 1.00 94.94 78 LYS A N 1
ATOM 631 C CA . LYS A 1 78 ? 18.497 -4.807 -15.740 1.00 94.94 78 LYS A CA 1
ATOM 632 C C . LYS A 1 78 ? 18.263 -5.002 -14.248 1.00 94.94 78 LYS A C 1
ATOM 634 O O . LYS A 1 78 ? 18.762 -5.968 -13.675 1.00 94.94 78 LYS A O 1
ATOM 639 N N . GLY A 1 79 ? 17.514 -4.101 -13.629 1.00 94.81 79 GLY A N 1
ATOM 640 C CA . GLY A 1 79 ? 17.141 -4.176 -12.227 1.00 94.81 79 GLY A CA 1
ATOM 641 C C . GLY A 1 79 ? 15.990 -3.234 -11.916 1.00 94.81 79 GLY A C 1
ATOM 642 O O . GLY A 1 79 ? 15.772 -2.245 -12.617 1.00 94.81 79 GLY A O 1
ATOM 643 N N . ALA A 1 80 ? 15.256 -3.551 -10.854 1.00 97.25 80 ALA A N 1
ATOM 644 C CA . ALA A 1 80 ? 14.178 -2.722 -10.343 1.00 97.25 80 ALA A CA 1
ATOM 645 C C . ALA A 1 80 ? 14.290 -2.611 -8.821 1.00 97.25 80 ALA A C 1
AT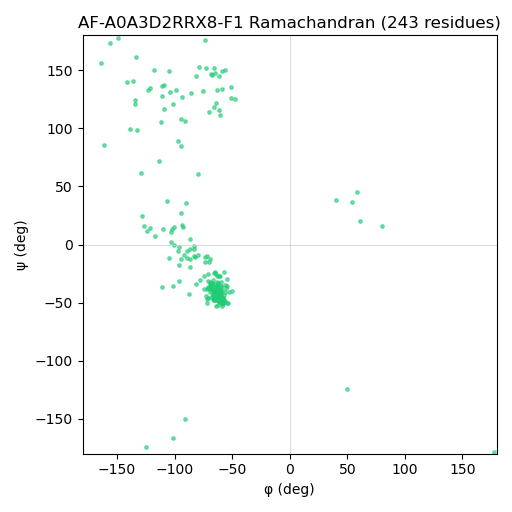OM 647 O O . ALA A 1 80 ? 14.308 -3.613 -8.104 1.00 97.25 80 ALA A O 1
ATOM 648 N N . PHE A 1 81 ? 14.351 -1.379 -8.329 1.00 97.62 81 PHE A N 1
ATOM 649 C CA . PHE A 1 81 ? 14.153 -1.049 -6.931 1.00 97.62 81 PHE A CA 1
ATOM 650 C C . PHE A 1 81 ? 12.687 -0.665 -6.722 1.00 97.62 81 PHE A C 1
ATOM 652 O O . PHE A 1 81 ? 12.234 0.388 -7.169 1.00 97.62 81 PHE A O 1
ATOM 659 N N . MET A 1 82 ? 11.944 -1.547 -6.055 1.00 97.50 82 MET A N 1
ATOM 660 C CA . MET A 1 82 ? 10.519 -1.385 -5.762 1.00 97.50 82 MET A CA 1
ATOM 661 C C . MET A 1 82 ? 10.365 -0.764 -4.367 1.00 97.50 82 MET A C 1
ATOM 663 O O . MET A 1 82 ? 10.243 -1.469 -3.366 1.00 97.50 82 MET A O 1
ATOM 667 N N . GLN A 1 83 ? 10.441 0.564 -4.278 1.00 96.31 83 GLN A N 1
ATOM 668 C CA . GLN A 1 83 ? 10.459 1.280 -3.005 1.00 96.31 83 GLN A CA 1
ATOM 669 C C . GLN A 1 83 ? 9.099 1.213 -2.299 1.00 96.31 83 GLN A C 1
ATOM 671 O O . GLN A 1 83 ? 8.118 1.800 -2.754 1.00 96.31 83 GLN A O 1
ATOM 676 N N . ALA A 1 84 ? 9.059 0.542 -1.150 1.00 94.38 84 ALA A N 1
ATOM 677 C CA . ALA A 1 84 ? 7.958 0.595 -0.190 1.00 94.38 84 ALA A CA 1
ATOM 678 C C . ALA A 1 84 ? 8.310 1.528 0.992 1.00 94.38 84 ALA A C 1
ATOM 680 O O . ALA A 1 84 ? 9.274 2.292 0.924 1.00 94.38 84 ALA A O 1
ATOM 681 N N . ASN A 1 85 ? 7.538 1.486 2.084 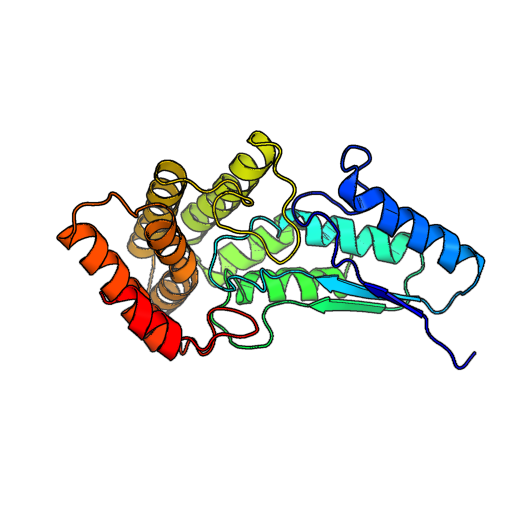1.00 92.31 85 ASN A N 1
ATOM 682 C CA . ASN A 1 85 ? 7.860 2.228 3.306 1.00 92.31 85 ASN A CA 1
ATOM 683 C C . ASN A 1 85 ? 9.222 1.776 3.874 1.00 92.31 85 ASN A C 1
ATOM 685 O O . ASN A 1 85 ? 9.351 0.655 4.363 1.00 92.31 85 ASN A O 1
ATOM 689 N N . GLY A 1 86 ? 10.225 2.658 3.813 1.00 87.81 86 GLY A N 1
ATOM 690 C CA . GLY A 1 86 ? 11.569 2.417 4.350 1.00 87.81 86 GLY A CA 1
ATOM 691 C C . GLY A 1 86 ? 11.775 2.892 5.792 1.00 87.81 86 GLY A C 1
ATOM 692 O O . GLY A 1 86 ? 12.800 2.583 6.391 1.00 87.81 86 GLY A O 1
ATOM 693 N N . ASN A 1 87 ? 10.813 3.625 6.358 1.00 89.56 87 ASN A N 1
ATOM 694 C CA . ASN A 1 87 ? 10.947 4.316 7.641 1.00 89.56 87 ASN A CA 1
ATOM 695 C C . ASN A 1 87 ? 10.299 3.572 8.819 1.00 89.56 87 ASN A C 1
ATOM 697 O O . ASN A 1 87 ? 10.379 4.045 9.954 1.00 89.56 87 ASN A O 1
ATOM 701 N N . GLY A 1 88 ? 9.684 2.406 8.591 1.00 87.19 88 GLY A N 1
ATOM 702 C CA . GLY A 1 88 ? 9.096 1.583 9.647 1.00 87.19 88 GLY A CA 1
ATOM 703 C C . GLY A 1 88 ? 8.396 0.324 9.135 1.00 87.19 88 GLY A C 1
ATOM 704 O O . GLY A 1 88 ? 8.358 0.051 7.940 1.00 87.19 88 GLY A O 1
ATOM 705 N N . LEU A 1 89 ? 7.820 -0.445 10.062 1.00 86.75 89 LEU A N 1
ATOM 706 C CA . LEU A 1 89 ? 7.134 -1.713 9.771 1.00 86.75 89 LEU A CA 1
ATOM 707 C C . LEU A 1 89 ? 5.603 -1.599 9.785 1.00 86.75 89 LEU A C 1
ATOM 709 O O . LEU A 1 89 ? 4.929 -2.611 9.652 1.00 86.75 89 LEU A O 1
ATOM 713 N N . THR A 1 90 ? 5.047 -0.407 10.000 1.00 89.12 90 THR A N 1
ATOM 714 C CA . THR A 1 90 ? 3.600 -0.169 10.170 1.00 89.12 90 THR A CA 1
ATOM 715 C C . THR A 1 90 ? 2.965 0.567 8.995 1.00 89.12 90 THR A C 1
ATOM 717 O O . THR A 1 90 ? 1.843 1.051 9.118 1.00 89.12 90 THR A O 1
ATOM 720 N N . GLY A 1 91 ? 3.673 0.673 7.863 1.00 92.38 91 GLY A N 1
ATOM 721 C CA . GLY A 1 91 ? 3.047 1.112 6.619 1.00 92.38 91 GLY A CA 1
ATOM 722 C C . GLY A 1 91 ? 1.869 0.206 6.270 1.00 92.38 91 GLY A C 1
ATOM 723 O O . GLY A 1 91 ? 1.869 -0.979 6.624 1.00 92.38 91 GLY A O 1
ATOM 724 N N . GLU A 1 92 ? 0.877 0.768 5.587 1.00 96.25 92 GLU A N 1
ATOM 725 C CA . GLU A 1 92 ? -0.294 0.031 5.127 1.00 96.25 92 GLU A CA 1
ATOM 726 C C . GLU A 1 92 ? 0.151 -1.273 4.459 1.00 96.25 92 GLU A C 1
ATOM 728 O O . GLU A 1 92 ? 1.047 -1.248 3.625 1.00 96.25 92 GLU A O 1
ATOM 733 N N . PHE A 1 93 ? -0.366 -2.418 4.922 1.00 96.81 93 PHE A N 1
ATOM 734 C CA . PHE A 1 93 ? -0.040 -3.760 4.416 1.00 96.81 93 PHE A CA 1
ATOM 735 C C . PHE A 1 93 ? 1.446 -4.001 4.064 1.00 96.81 93 PHE A C 1
ATOM 737 O O . PHE A 1 93 ? 1.751 -4.701 3.097 1.00 96.81 93 PHE A O 1
ATOM 744 N N . SER A 1 94 ? 2.389 -3.462 4.852 1.00 94.88 94 SER A N 1
ATOM 745 C CA . SER A 1 94 ? 3.832 -3.551 4.566 1.00 94.88 94 SER A CA 1
ATOM 746 C C . SER A 1 94 ? 4.305 -4.984 4.325 1.00 94.88 94 SER A C 1
ATOM 748 O O . SER A 1 94 ? 5.095 -5.239 3.420 1.00 94.88 94 SER A O 1
ATOM 750 N N . ASP A 1 95 ? 3.795 -5.925 5.120 1.00 96.12 95 ASP A N 1
ATOM 751 C CA . ASP A 1 95 ? 4.211 -7.325 5.089 1.00 96.12 95 ASP A CA 1
ATOM 752 C C . ASP A 1 95 ? 3.715 -8.011 3.805 1.00 96.12 95 ASP A C 1
ATOM 754 O O . ASP A 1 95 ? 4.500 -8.648 3.105 1.00 96.12 95 ASP A O 1
ATOM 758 N N . LEU A 1 96 ? 2.442 -7.797 3.446 1.00 98.12 96 LEU A N 1
ATOM 759 C CA . LEU A 1 96 ? 1.841 -8.294 2.203 1.00 98.12 96 LEU A CA 1
ATOM 760 C C . LEU A 1 96 ? 2.523 -7.687 0.974 1.00 98.12 96 LEU A C 1
ATOM 762 O O . LEU A 1 96 ? 2.873 -8.399 0.038 1.00 98.12 96 LEU A O 1
ATOM 766 N N . ARG A 1 97 ? 2.746 -6.371 0.975 1.00 97.19 97 ARG A N 1
ATOM 767 C CA . ARG A 1 97 ? 3.378 -5.672 -0.147 1.00 97.19 97 ARG A CA 1
ATOM 768 C C . ARG A 1 97 ? 4.803 -6.151 -0.378 1.00 97.19 97 ARG A C 1
ATOM 770 O O . ARG A 1 97 ? 5.162 -6.442 -1.513 1.00 97.19 97 ARG A O 1
ATOM 777 N N . ASN A 1 98 ? 5.593 -6.287 0.686 1.00 96.50 98 ASN A N 1
ATOM 778 C CA . ASN A 1 98 ? 6.945 -6.830 0.580 1.00 96.50 98 ASN A CA 1
ATOM 779 C C . ASN A 1 98 ? 6.935 -8.286 0.092 1.00 96.50 98 ASN A C 1
ATOM 781 O O . ASN A 1 98 ? 7.793 -8.657 -0.710 1.00 96.50 98 ASN A O 1
ATOM 785 N N . TYR A 1 99 ? 5.955 -9.098 0.507 1.00 98.31 99 TYR A N 1
ATOM 786 C CA . TYR A 1 99 ? 5.787 -10.455 -0.016 1.00 98.31 99 TYR A CA 1
ATOM 787 C C . TYR A 1 99 ? 5.503 -10.461 -1.520 1.00 98.31 99 TYR A C 1
ATOM 789 O O . TYR A 1 99 ? 6.230 -11.098 -2.273 1.00 98.31 99 TYR A O 1
ATOM 797 N N . ILE A 1 100 ? 4.509 -9.691 -1.970 1.00 98.62 100 ILE A N 1
ATOM 798 C CA . ILE A 1 100 ? 4.141 -9.589 -3.387 1.00 98.62 100 ILE A CA 1
ATOM 799 C C . ILE A 1 100 ? 5.338 -9.112 -4.222 1.00 98.62 100 ILE A C 1
ATOM 801 O O . ILE A 1 100 ? 5.697 -9.752 -5.209 1.00 98.62 100 ILE A O 1
ATOM 805 N N . ILE A 1 101 ? 5.991 -8.022 -3.802 1.00 98.44 101 ILE A N 1
ATOM 806 C CA . ILE A 1 101 ? 7.152 -7.453 -4.498 1.00 98.44 101 ILE A CA 1
ATOM 807 C C . ILE A 1 101 ? 8.280 -8.484 -4.609 1.00 98.44 101 ILE A C 1
ATOM 809 O O . ILE A 1 101 ? 8.799 -8.706 -5.701 1.00 98.44 101 ILE A O 1
ATOM 813 N N . SER A 1 102 ? 8.669 -9.117 -3.499 1.00 98.06 102 SER A N 1
ATOM 814 C CA . SER A 1 102 ? 9.793 -10.063 -3.496 1.00 98.06 102 SER A CA 1
ATOM 815 C C . SER A 1 102 ? 9.507 -11.322 -4.318 1.00 98.06 102 SER A C 1
ATOM 817 O O . SER A 1 102 ? 10.371 -11.745 -5.087 1.00 98.06 102 SER A O 1
ATOM 819 N N . SER A 1 103 ? 8.292 -11.868 -4.235 1.00 98.62 103 SER A N 1
ATOM 820 C CA . SER A 1 103 ? 7.864 -13.027 -5.024 1.00 98.62 103 SER A CA 1
ATOM 821 C C . SER A 1 103 ? 7.871 -12.740 -6.527 1.00 98.62 103 SER A C 1
ATOM 823 O O . SER A 1 103 ? 8.384 -13.545 -7.304 1.00 98.62 103 SER A O 1
ATOM 825 N N . LEU A 1 104 ? 7.364 -11.578 -6.948 1.00 98.50 104 LEU A N 1
ATOM 826 C CA . LEU A 1 104 ? 7.261 -11.216 -8.366 1.00 98.50 104 LEU A CA 1
ATOM 827 C C . LEU A 1 104 ? 8.590 -10.750 -8.972 1.00 98.50 104 LEU A C 1
ATOM 829 O O . LEU A 1 104 ? 8.831 -10.987 -10.152 1.00 98.50 104 LEU A O 1
ATOM 833 N N . LEU A 1 105 ? 9.477 -10.130 -8.185 1.00 98.00 105 LEU A N 1
ATOM 834 C CA . LEU A 1 105 ? 10.851 -9.857 -8.625 1.00 98.00 105 LEU A CA 1
ATOM 835 C C . LEU A 1 105 ? 11.644 -11.154 -8.823 1.00 98.00 105 LEU A C 1
ATOM 837 O O . LEU A 1 105 ? 12.490 -11.223 -9.711 1.00 98.00 105 LEU A O 1
ATOM 841 N N . TRP A 1 106 ? 11.378 -12.177 -8.003 1.00 98.12 106 TRP A N 1
ATOM 842 C CA . TRP A 1 106 ? 11.997 -13.493 -8.149 1.00 98.12 106 TRP A CA 1
ATOM 843 C C . TRP A 1 106 ? 11.444 -14.265 -9.352 1.00 98.12 106 TRP A C 1
ATOM 845 O O . TRP A 1 106 ? 12.213 -14.865 -10.103 1.00 98.12 106 TRP A O 1
ATOM 855 N N . ASN A 1 107 ? 10.120 -14.257 -9.537 1.00 98.25 107 ASN A N 1
ATOM 856 C CA . ASN A 1 107 ? 9.454 -14.900 -10.664 1.00 98.25 107 ASN A CA 1
ATOM 857 C C . ASN A 1 107 ? 8.313 -14.024 -11.233 1.00 98.25 107 ASN A C 1
ATOM 859 O O . ASN A 1 107 ? 7.197 -14.053 -10.708 1.00 98.25 107 ASN A O 1
ATOM 863 N N . PRO A 1 108 ? 8.558 -13.293 -12.335 1.00 97.31 108 PRO A N 1
ATOM 864 C CA . PRO A 1 108 ? 7.589 -12.364 -12.925 1.00 97.31 108 PRO A CA 1
ATOM 865 C C . PRO A 1 108 ? 6.430 -13.052 -13.671 1.00 97.31 108 PRO A C 1
ATOM 867 O O . PRO A 1 108 ? 5.444 -12.394 -14.018 1.00 97.31 108 PRO A O 1
ATOM 870 N N . GLU A 1 109 ? 6.526 -14.367 -13.894 1.00 97.69 109 GLU A N 1
ATOM 871 C CA . GLU A 1 109 ? 5.471 -15.186 -14.508 1.00 97.69 109 GLU A CA 1
ATOM 872 C C . GLU A 1 109 ? 4.354 -15.561 -13.520 1.00 97.69 109 GLU A C 1
ATOM 874 O O . GLU A 1 109 ? 3.338 -16.118 -13.929 1.00 97.69 109 GLU A O 1
ATOM 879 N N . LEU A 1 110 ? 4.526 -15.283 -12.221 1.00 98.50 110 LEU A N 1
ATOM 880 C CA . LEU A 1 110 ? 3.475 -15.516 -11.232 1.00 98.50 110 LEU A CA 1
ATOM 881 C C . LEU A 1 110 ? 2.287 -14.568 -11.452 1.00 98.50 110 LEU A C 1
ATOM 883 O O . LEU A 1 110 ? 2.439 -13.396 -11.828 1.00 98.50 110 LEU A O 1
ATOM 887 N N . ASP A 1 111 ? 1.093 -15.077 -11.160 1.00 98.31 111 ASP A N 1
ATOM 888 C CA . ASP A 1 111 ? -0.099 -14.248 -11.053 1.00 98.31 111 ASP A CA 1
ATOM 889 C C . ASP A 1 111 ? -0.081 -13.471 -9.726 1.00 98.31 111 ASP A C 1
ATOM 891 O O . ASP A 1 111 ? 0.204 -14.016 -8.660 1.00 98.31 111 ASP A O 1
ATOM 895 N N . GLY A 1 112 ? -0.342 -12.164 -9.795 1.00 97.88 112 GLY A N 1
ATOM 896 C CA . GLY A 1 112 ? -0.275 -11.294 -8.622 1.00 97.88 112 GLY A CA 1
ATOM 897 C C . GLY A 1 112 ? -1.408 -11.530 -7.619 1.00 97.88 112 GLY A C 1
ATOM 898 O O . GLY A 1 112 ? -1.192 -11.345 -6.421 1.00 97.88 112 GLY A O 1
ATOM 899 N N . ASP A 1 113 ? -2.593 -11.938 -8.084 1.00 98.25 113 ASP A N 1
ATOM 900 C CA . ASP A 1 113 ? -3.735 -12.247 -7.218 1.00 98.25 113 ASP A CA 1
ATOM 901 C C . ASP A 1 113 ? -3.516 -13.585 -6.505 1.00 98.25 113 ASP A C 1
ATOM 903 O O . ASP A 1 113 ? -3.776 -13.668 -5.308 1.00 98.25 113 ASP A O 1
ATOM 907 N N . ASP A 1 114 ? -2.930 -14.579 -7.183 1.00 98.69 114 ASP A N 1
ATOM 908 C CA . ASP A 1 114 ? -2.544 -15.853 -6.558 1.00 98.69 114 ASP A CA 1
ATOM 909 C C . ASP A 1 114 ? -1.511 -15.647 -5.434 1.00 98.69 114 ASP A C 1
ATOM 911 O O . ASP A 1 114 ? -1.656 -16.203 -4.343 1.00 98.69 114 ASP A O 1
ATOM 915 N N . VAL A 1 115 ? -0.489 -14.808 -5.657 1.00 98.81 115 VAL A N 1
ATOM 916 C CA . VAL A 1 115 ? 0.525 -14.471 -4.633 1.00 98.81 115 VAL A CA 1
ATOM 917 C C . VAL A 1 115 ? -0.099 -13.722 -3.449 1.00 98.81 115 VAL A C 1
ATOM 919 O O . VAL A 1 115 ? 0.257 -13.969 -2.292 1.00 98.81 115 VAL A O 1
ATOM 922 N N . LEU A 1 116 ? -1.034 -12.804 -3.718 1.00 98.75 116 LEU A N 1
ATOM 923 C CA . LEU A 1 116 ? -1.788 -12.106 -2.677 1.00 98.75 116 LEU A CA 1
ATOM 924 C C . LEU A 1 116 ? -2.633 -13.091 -1.866 1.00 98.75 116 LEU A C 1
ATOM 926 O O . LEU A 1 116 ? -2.601 -13.038 -0.634 1.00 98.75 116 LEU A O 1
ATOM 930 N N . GLU A 1 117 ? -3.374 -13.972 -2.542 1.00 98.69 117 GLU A N 1
ATOM 931 C CA . GLU A 1 117 ? -4.251 -14.965 -1.923 1.00 98.69 117 GLU A CA 1
ATOM 932 C C . GLU A 1 117 ? -3.442 -15.918 -1.038 1.00 98.69 117 GLU A C 1
ATOM 934 O O . GLU A 1 117 ? -3.783 -16.117 0.129 1.00 98.69 117 GLU A O 1
ATOM 939 N N . GLU A 1 118 ? -2.314 -16.427 -1.536 1.00 98.75 118 GLU A N 1
ATOM 940 C CA . GLU A 1 118 ? -1.397 -17.258 -0.757 1.00 98.75 118 GLU A CA 1
ATOM 941 C C . GLU A 1 118 ? -0.963 -16.559 0.539 1.00 98.75 118 GLU A C 1
ATOM 943 O O . GLU A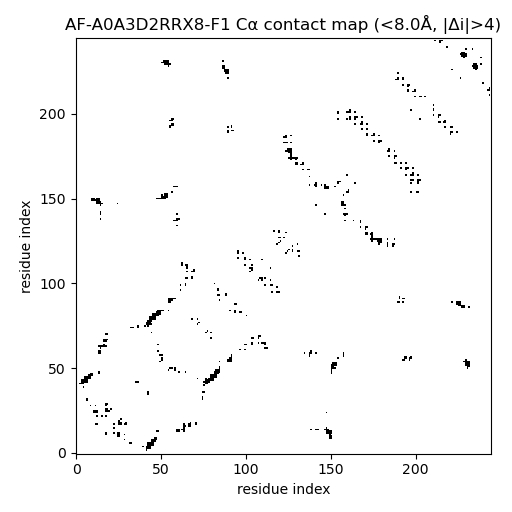 1 118 ? -1.095 -17.132 1.628 1.00 98.75 118 GLU A O 1
ATOM 948 N N . PHE A 1 119 ? -0.507 -15.302 0.452 1.00 98.81 119 PHE A N 1
ATOM 949 C CA . PHE A 1 119 ? -0.085 -14.556 1.635 1.00 98.81 119 PHE A CA 1
ATOM 950 C C . PHE A 1 119 ? -1.219 -14.418 2.641 1.00 98.81 119 PHE A C 1
ATOM 952 O O . PHE A 1 119 ? -1.020 -14.703 3.821 1.00 98.81 119 PHE A O 1
ATOM 959 N N . ILE A 1 120 ? -2.406 -13.972 2.218 1.00 98.62 120 ILE A N 1
ATOM 960 C CA . ILE A 1 120 ? -3.474 -13.703 3.182 1.00 98.62 120 ILE A CA 1
ATOM 961 C C . ILE A 1 120 ? -3.979 -14.989 3.841 1.00 98.62 120 ILE A C 1
ATOM 963 O O . ILE A 1 120 ? -4.282 -14.956 5.032 1.00 98.62 120 ILE A O 1
ATOM 967 N N . GLN A 1 121 ? -4.000 -16.120 3.128 1.00 98.62 121 GLN A N 1
ATOM 968 C CA . GLN A 1 121 ? -4.378 -17.414 3.699 1.00 98.62 121 GLN A CA 1
ATOM 969 C C . GLN A 1 121 ? -3.361 -17.880 4.745 1.00 98.62 121 GLN A C 1
ATOM 971 O O . GLN A 1 121 ? -3.736 -18.267 5.851 1.00 98.62 121 GLN A O 1
ATOM 976 N N . LEU A 1 122 ? -2.063 -17.783 4.442 1.00 98.38 122 LEU A N 1
ATOM 977 C CA . LEU A 1 122 ? -1.000 -18.191 5.365 1.00 98.38 122 LEU A CA 1
ATOM 978 C C . LEU A 1 122 ? -0.847 -17.231 6.555 1.00 98.38 122 LEU A C 1
ATOM 980 O O . LEU A 1 122 ? -0.579 -17.655 7.684 1.00 98.38 122 LEU A O 1
ATOM 984 N N . HIS A 1 123 ? -0.995 -15.930 6.309 1.00 98.44 123 HIS A N 1
ATOM 985 C CA . HIS A 1 123 ? -0.720 -14.879 7.281 1.00 98.44 123 HIS A CA 1
ATOM 986 C C . HIS A 1 123 ? -1.928 -14.564 8.169 1.00 98.44 123 HIS A C 1
ATOM 988 O O . HIS A 1 123 ? -1.757 -14.420 9.380 1.00 98.44 123 HIS A O 1
ATOM 994 N N . TYR A 1 124 ? -3.137 -14.479 7.608 1.00 98.56 124 TYR A N 1
ATOM 995 C CA . TYR A 1 124 ? -4.353 -14.116 8.345 1.00 98.56 124 TYR A CA 1
ATOM 996 C C . TYR A 1 124 ? -5.287 -15.301 8.637 1.00 98.56 124 TYR A C 1
ATOM 998 O O . TYR A 1 124 ? -6.182 -15.140 9.459 1.00 98.56 124 TYR A O 1
ATOM 1006 N N . GLN A 1 125 ? -5.087 -16.477 8.032 1.00 98.50 125 GLN A N 1
ATOM 1007 C CA . GLN A 1 125 ? -5.832 -17.712 8.342 1.00 98.50 125 GLN A CA 1
ATOM 1008 C C . GLN A 1 125 ? -7.358 -17.507 8.348 1.00 98.50 125 GLN A C 1
ATOM 1010 O O . GLN A 1 125 ? -7.900 -17.007 7.361 1.00 98.50 125 GLN A O 1
ATOM 1015 N N . SER A 1 126 ? -8.077 -17.838 9.429 1.00 98.56 126 SER A N 1
ATOM 1016 C CA . SER A 1 126 ? -9.536 -17.647 9.510 1.00 98.56 126 SER A CA 1
ATOM 1017 C C . SER A 1 126 ? -9.975 -16.193 9.269 1.00 98.56 126 SER A C 1
ATOM 1019 O O . SER A 1 126 ? -11.088 -15.945 8.797 1.00 98.56 126 SER A O 1
ATOM 1021 N N . SER A 1 127 ? -9.086 -15.220 9.493 1.00 98.75 127 SER A N 1
ATOM 1022 C CA . SER A 1 127 ? -9.304 -13.797 9.217 1.00 98.75 127 SER A CA 1
ATOM 1023 C C . SER A 1 127 ? -9.038 -13.387 7.758 1.00 98.75 127 SER A C 1
ATOM 1025 O O . SER A 1 127 ? -9.277 -12.231 7.407 1.00 98.75 127 SER A O 1
ATOM 1027 N N . ALA A 1 128 ? -8.576 -14.284 6.878 1.00 98.75 128 ALA A N 1
ATOM 1028 C CA . ALA A 1 128 ? -8.178 -13.952 5.504 1.00 98.75 128 ALA A CA 1
ATOM 1029 C C . ALA A 1 128 ? -9.333 -13.404 4.654 1.00 98.75 128 ALA A C 1
ATOM 1031 O O . ALA A 1 128 ? -9.173 -12.427 3.922 1.00 98.75 128 ALA A O 1
ATOM 1032 N N . LYS A 1 129 ? -10.531 -13.990 4.767 1.00 98.75 129 LYS A N 1
ATOM 1033 C CA . LYS A 1 129 ? -11.667 -13.637 3.899 1.00 98.75 129 LYS A CA 1
ATOM 1034 C C . LYS A 1 129 ? -12.132 -12.178 4.062 1.00 98.75 129 LYS A C 1
ATOM 1036 O O . LYS A 1 129 ? -12.342 -11.527 3.036 1.00 98.75 129 LYS A O 1
ATOM 1041 N N . PRO A 1 130 ? -12.317 -11.624 5.276 1.00 98.88 130 PRO A N 1
ATOM 1042 C CA . PRO A 1 130 ? -12.602 -10.196 5.416 1.00 98.88 130 PRO A CA 1
ATOM 1043 C C . PRO A 1 130 ? -11.469 -9.295 4.907 1.00 98.88 130 PRO A C 1
ATOM 1045 O O . PRO A 1 130 ? -11.761 -8.292 4.260 1.00 98.88 130 PRO A O 1
ATOM 1048 N N . ILE A 1 131 ? -10.200 -9.675 5.103 1.00 98.88 131 ILE A N 1
ATOM 1049 C CA . ILE A 1 131 ? -9.049 -8.924 4.573 1.00 98.88 131 ILE A CA 1
ATOM 1050 C C . ILE A 1 131 ? -9.071 -8.892 3.037 1.00 98.88 131 ILE A C 1
ATOM 1052 O O . ILE A 1 131 ? -8.942 -7.823 2.444 1.00 98.88 131 ILE A O 1
ATOM 1056 N N . ARG A 1 132 ? -9.343 -10.025 2.375 1.00 98.81 132 ARG A N 1
ATOM 1057 C CA . ARG A 1 132 ? -9.505 -10.092 0.911 1.00 98.81 132 ARG A CA 1
ATOM 1058 C C . ARG A 1 132 ? -10.596 -9.152 0.408 1.00 98.81 132 ARG A C 1
ATOM 1060 O O . ARG A 1 132 ? -10.409 -8.472 -0.600 1.00 98.81 132 ARG A O 1
ATOM 1067 N N . LYS A 1 133 ? -11.737 -9.118 1.109 1.00 98.88 133 LYS A N 1
ATOM 1068 C CA . LYS A 1 133 ? -12.869 -8.239 0.777 1.00 98.88 133 LYS A CA 1
ATOM 1069 C C . LYS A 1 133 ? -12.522 -6.767 0.959 1.00 98.88 133 LYS A C 1
ATOM 1071 O O . LYS A 1 133 ? -12.908 -5.970 0.113 1.00 98.88 133 LYS A O 1
ATOM 1076 N N . TYR A 1 134 ? -11.795 -6.422 2.020 1.00 98.88 134 TYR A N 1
ATOM 1077 C CA . TYR A 1 134 ? -11.282 -5.072 2.229 1.00 98.88 134 TYR A CA 1
ATOM 1078 C C . TYR A 1 134 ? -10.386 -4.636 1.064 1.00 98.88 134 TYR A C 1
ATOM 1080 O O . TYR A 1 134 ? -10.662 -3.616 0.439 1.00 98.88 134 TYR A O 1
ATOM 1088 N N . LEU A 1 135 ? -9.376 -5.447 0.726 1.00 98.81 135 LEU A N 1
ATOM 1089 C CA . LEU A 1 135 ? -8.432 -5.148 -0.353 1.00 98.81 135 LEU A CA 1
ATOM 1090 C C . LEU A 1 135 ? -9.137 -5.009 -1.706 1.00 98.81 135 LEU A C 1
ATOM 1092 O O . LEU A 1 135 ? -8.826 -4.090 -2.459 1.00 98.81 135 LEU A O 1
ATOM 1096 N N . ALA A 1 136 ? -10.099 -5.887 -2.009 1.00 98.81 136 ALA A N 1
ATOM 1097 C CA . ALA A 1 136 ? -10.904 -5.770 -3.220 1.00 98.81 136 ALA A CA 1
ATOM 1098 C C . ALA A 1 136 ? -11.706 -4.464 -3.235 1.00 98.81 136 ALA A C 1
ATOM 1100 O O . ALA A 1 136 ? -11.617 -3.709 -4.193 1.00 98.81 136 ALA A O 1
ATOM 1101 N N . MET A 1 137 ? -12.408 -4.164 -2.140 1.00 98.75 137 MET A N 1
ATOM 1102 C CA . MET A 1 137 ? -13.278 -2.997 -2.028 1.00 98.75 137 MET A CA 1
ATOM 1103 C C . MET A 1 137 ? -12.527 -1.678 -2.243 1.00 98.75 137 MET A C 1
ATOM 1105 O O . MET A 1 137 ? -12.998 -0.860 -3.026 1.00 98.75 137 MET A O 1
ATOM 1109 N N . ILE A 1 138 ? -11.356 -1.486 -1.621 1.00 98.62 138 ILE A N 1
ATOM 1110 C CA . ILE A 1 138 ? -10.595 -0.236 -1.790 1.00 98.62 138 ILE A CA 1
ATOM 1111 C C . ILE A 1 138 ? -10.071 -0.060 -3.223 1.00 98.62 138 ILE A C 1
ATOM 1113 O O . ILE A 1 138 ? -10.078 1.055 -3.736 1.00 98.62 138 ILE A O 1
ATOM 1117 N N . HIS A 1 139 ? -9.661 -1.146 -3.890 1.00 98.69 139 HIS A N 1
ATOM 1118 C CA . HIS A 1 139 ? -9.201 -1.079 -5.279 1.00 98.69 139 HIS A CA 1
ATOM 1119 C C . HIS A 1 139 ? -10.363 -0.835 -6.238 1.00 98.69 139 HIS A C 1
ATOM 1121 O O . HIS A 1 139 ? -10.266 0.026 -7.104 1.00 98.69 139 HIS A O 1
ATOM 1127 N N . ASP A 1 140 ? -11.461 -1.576 -6.080 1.00 98.69 140 ASP A N 1
ATOM 1128 C CA . ASP A 1 140 ? -12.626 -1.466 -6.958 1.00 98.69 140 ASP A CA 1
ATOM 1129 C C . ASP A 1 140 ? -13.251 -0.070 -6.856 1.00 98.69 140 ASP A C 1
ATOM 1131 O O . ASP A 1 140 ? -13.611 0.516 -7.872 1.00 98.69 140 ASP A O 1
ATOM 1135 N N . ASN A 1 141 ? -13.309 0.494 -5.646 1.00 98.69 141 ASN A N 1
ATOM 1136 C CA . ASN A 1 141 ? -13.786 1.851 -5.420 1.00 98.69 141 ASN A CA 1
ATOM 1137 C C . ASN A 1 141 ? -12.898 2.906 -6.104 1.00 98.69 141 ASN A C 1
ATOM 1139 O O . ASN A 1 141 ? -13.414 3.771 -6.805 1.00 98.69 141 ASN A O 1
ATOM 1143 N N . ALA A 1 142 ? -11.573 2.816 -5.951 1.00 98.44 142 ALA A N 1
ATOM 1144 C CA . ALA A 1 142 ? -10.655 3.755 -6.597 1.00 98.44 142 ALA A CA 1
ATOM 1145 C C . ALA A 1 142 ? -10.745 3.685 -8.134 1.00 98.44 142 ALA A C 1
ATOM 1147 O O . ALA A 1 142 ? -10.781 4.719 -8.796 1.00 98.44 142 ALA A O 1
ATOM 1148 N N . ILE A 1 143 ? -10.853 2.479 -8.703 1.00 97.94 143 ILE A N 1
ATOM 1149 C CA . ILE A 1 143 ? -11.053 2.292 -10.149 1.00 97.94 143 ILE A CA 1
ATOM 1150 C C . ILE A 1 143 ? -12.391 2.884 -10.601 1.00 97.94 143 ILE A C 1
ATOM 1152 O O . ILE A 1 143 ? -12.438 3.593 -11.600 1.00 97.94 143 ILE A O 1
ATOM 1156 N N . GLN A 1 144 ? -13.477 2.630 -9.866 1.00 98.19 144 GLN A N 1
ATOM 1157 C CA . GLN A 1 144 ? -14.809 3.136 -10.210 1.00 98.19 144 GLN A CA 1
ATOM 1158 C C . GLN A 1 144 ? -14.886 4.670 -10.191 1.00 98.19 144 GLN A C 1
ATOM 1160 O O . GLN A 1 144 ? -15.662 5.249 -10.949 1.00 98.19 144 GLN A O 1
ATOM 1165 N N . LEU A 1 145 ? -14.112 5.318 -9.319 1.00 98.06 145 LEU A N 1
ATOM 1166 C CA . LEU A 1 145 ? -14.021 6.775 -9.232 1.00 98.06 145 LEU A CA 1
ATOM 1167 C C . LEU A 1 145 ? -13.048 7.388 -10.250 1.00 98.06 145 LEU A C 1
ATOM 1169 O O . LEU A 1 145 ? -12.909 8.608 -10.269 1.00 98.06 145 LEU A O 1
ATOM 1173 N N . GLU A 1 146 ? -12.382 6.568 -11.071 1.00 97.12 146 GLU A N 1
ATOM 1174 C CA . GLU A 1 146 ? -11.444 7.010 -12.111 1.00 97.12 146 GLU A CA 1
ATOM 1175 C C . GLU A 1 146 ? -10.332 7.927 -11.555 1.00 97.12 146 GLU A C 1
ATOM 1177 O O . GLU A 1 146 ? -9.903 8.894 -12.188 1.00 97.12 146 GLU A O 1
ATOM 1182 N N . VAL A 1 147 ? -9.855 7.646 -10.334 1.00 97.62 147 VAL A N 1
ATOM 1183 C CA . VAL A 1 147 ? -8.767 8.427 -9.726 1.00 97.62 147 VAL A CA 1
ATOM 1184 C C . VAL A 1 147 ? -7.400 8.023 -10.286 1.00 97.62 147 VAL A C 1
ATOM 1186 O O . VAL A 1 147 ? -7.162 6.880 -10.674 1.00 97.62 147 VAL A O 1
ATOM 1189 N N . HIS A 1 148 ? -6.447 8.959 -10.274 1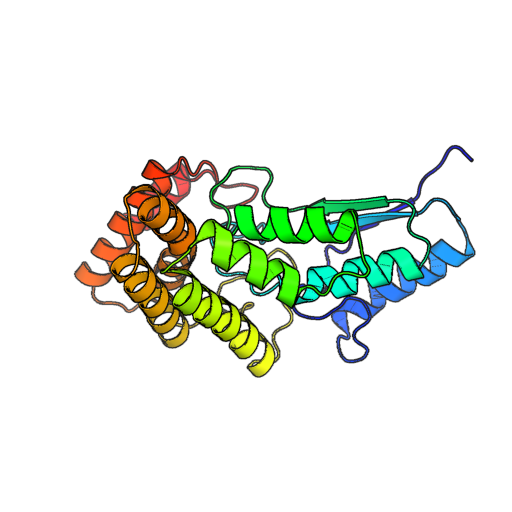.00 97.62 148 HIS A N 1
ATOM 1190 C CA . HIS A 1 148 ? -5.083 8.735 -10.773 1.00 97.62 148 HIS A CA 1
ATOM 1191 C C . HIS A 1 148 ? -4.005 9.158 -9.754 1.00 97.62 148 HIS A C 1
ATOM 1193 O O . HIS A 1 148 ? -3.187 10.046 -10.046 1.00 97.62 148 HIS A O 1
ATOM 1199 N N . PRO A 1 149 ? -3.961 8.540 -8.557 1.00 97.44 149 PRO A N 1
ATOM 1200 C CA . PRO A 1 149 ? -3.003 8.902 -7.513 1.00 97.44 149 PRO A CA 1
ATOM 1201 C C . PRO A 1 149 ? -1.562 8.677 -7.981 1.00 97.44 149 PRO A C 1
ATOM 1203 O O . PRO A 1 149 ? -1.289 7.739 -8.725 1.00 97.44 149 PRO A O 1
ATOM 1206 N N . ASN A 1 150 ? -0.633 9.533 -7.548 1.00 96.50 150 ASN A N 1
ATOM 1207 C CA . ASN A 1 150 ? 0.808 9.242 -7.603 1.00 96.50 150 ASN A CA 1
ATOM 1208 C C . ASN A 1 150 ? 1.247 8.573 -6.282 1.00 96.50 150 ASN A C 1
ATOM 1210 O O . ASN A 1 150 ? 0.454 7.868 -5.657 1.00 96.50 150 ASN A O 1
ATOM 1214 N N . CYS A 1 151 ? 2.497 8.760 -5.849 1.00 96.81 151 CYS A N 1
ATOM 1215 C CA . CYS A 1 151 ? 2.995 8.282 -4.554 1.00 96.81 151 CYS A CA 1
ATOM 1216 C C . CYS A 1 151 ? 2.877 9.307 -3.404 1.00 96.81 151 CYS A C 1
ATOM 1218 O O . CYS A 1 151 ? 3.490 9.115 -2.357 1.00 96.81 151 CYS A O 1
ATOM 1220 N N . PHE A 1 152 ? 2.095 10.378 -3.569 1.00 97.62 152 PHE A N 1
ATOM 1221 C CA . PHE A 1 152 ? 1.834 11.406 -2.553 1.00 97.62 152 PHE A CA 1
ATOM 1222 C C . PHE A 1 152 ? 0.340 11.710 -2.288 1.00 97.62 152 PHE A C 1
ATOM 1224 O O . PHE A 1 152 ? 0.052 12.829 -1.854 1.00 97.62 152 PHE A O 1
ATOM 1231 N N . PRO A 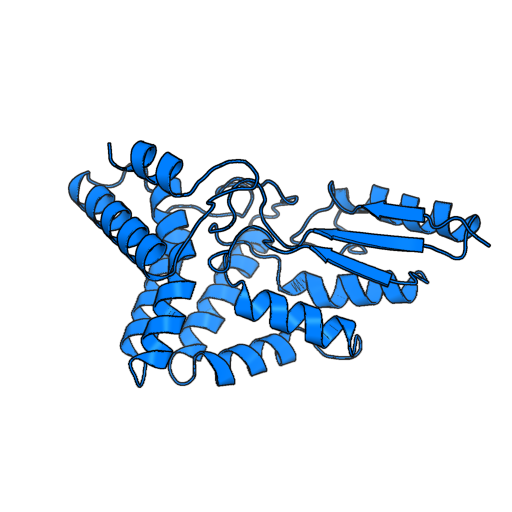1 153 ? -0.626 10.802 -2.537 1.00 97.81 153 PRO A N 1
ATOM 1232 C CA . PRO A 1 153 ? -2.030 11.185 -2.542 1.00 97.81 153 PRO A CA 1
ATOM 1233 C C . PRO A 1 153 ? -2.582 11.460 -1.136 1.00 97.81 153 PRO A C 1
ATOM 1235 O O . PRO A 1 153 ? -2.159 10.870 -0.134 1.00 97.81 153 PRO A O 1
ATOM 1238 N N . SER A 1 154 ? -3.586 12.327 -1.094 1.00 98.06 154 SER A N 1
ATOM 1239 C CA . SER A 1 154 ? -4.543 12.480 0.002 1.00 98.06 154 SER A CA 1
ATOM 1240 C C . SER A 1 154 ? -5.557 11.323 0.047 1.00 98.06 154 SER A C 1
ATOM 1242 O O . SER A 1 154 ? -5.561 10.452 -0.821 1.00 98.06 154 SER A O 1
ATOM 1244 N N . ALA A 1 155 ? -6.431 11.309 1.062 1.00 98.06 155 ALA A N 1
ATOM 1245 C CA . ALA A 1 155 ? -7.512 10.323 1.185 1.00 98.06 155 ALA A CA 1
ATOM 1246 C C . ALA A 1 155 ? -8.505 10.386 0.010 1.00 98.06 155 ALA A C 1
ATOM 1248 O O . ALA A 1 155 ? -8.853 9.350 -0.551 1.00 98.06 155 ALA A O 1
ATOM 1249 N N . GLU A 1 156 ? -8.896 11.589 -0.409 1.00 97.88 156 GLU A N 1
ATOM 1250 C CA . GLU A 1 156 ? -9.803 11.792 -1.544 1.00 97.88 156 GLU A CA 1
ATOM 1251 C C . GLU A 1 156 ? -9.181 11.300 -2.861 1.00 97.88 156 GLU A C 1
ATOM 1253 O O . GLU A 1 156 ? -9.834 10.614 -3.642 1.00 97.88 156 GLU A O 1
ATOM 1258 N N . GLU A 1 157 ? -7.889 11.559 -3.081 1.00 98.12 157 GLU A N 1
ATOM 1259 C CA . GLU A 1 157 ? -7.176 11.159 -4.305 1.00 98.12 157 GLU A CA 1
ATOM 1260 C C . GLU A 1 157 ? -6.968 9.639 -4.441 1.00 98.12 157 GLU A C 1
ATOM 1262 O O . GLU A 1 157 ? -6.617 9.165 -5.522 1.00 98.12 157 GLU A O 1
ATOM 1267 N N . VAL A 1 158 ? -7.195 8.864 -3.374 1.00 98.12 158 VAL A N 1
ATOM 1268 C CA . VAL A 1 158 ? -7.291 7.390 -3.421 1.00 98.12 158 VAL A CA 1
ATOM 1269 C C . VAL A 1 158 ? -8.739 6.887 -3.333 1.00 98.12 158 VAL A C 1
ATOM 1271 O O . VAL A 1 158 ? -8.970 5.689 -3.168 1.00 98.12 158 VAL A O 1
ATOM 1274 N N . GLY A 1 159 ? -9.716 7.787 -3.456 1.00 98.06 159 GLY A N 1
ATOM 1275 C CA . GLY A 1 159 ? -11.143 7.478 -3.491 1.00 98.06 159 GLY A CA 1
ATOM 1276 C C . GLY A 1 159 ? -11.786 7.240 -2.123 1.00 98.06 159 GLY A C 1
ATOM 1277 O O . GLY A 1 159 ? -12.861 6.654 -2.059 1.00 98.06 159 GLY A O 1
ATOM 1278 N N . LEU A 1 160 ? -11.152 7.628 -1.016 1.00 98.56 160 LEU A N 1
ATOM 1279 C CA . LEU A 1 160 ? -11.724 7.411 0.313 1.00 98.56 160 LEU A CA 1
ATOM 1280 C C . LEU A 1 160 ? -12.677 8.541 0.701 1.00 98.56 160 LEU A C 1
ATOM 1282 O O . LEU A 1 160 ? -12.309 9.714 0.704 1.00 98.56 160 LEU A O 1
ATOM 1286 N N . ASP A 1 161 ? -13.861 8.149 1.154 1.00 98.31 161 ASP A N 1
ATOM 1287 C CA . ASP A 1 161 ? -14.795 8.983 1.901 1.00 98.31 161 ASP A CA 1
ATOM 1288 C C . ASP A 1 161 ? -15.166 8.304 3.235 1.00 98.31 161 ASP A C 1
ATOM 1290 O O . ASP A 1 161 ? -14.593 7.275 3.625 1.00 98.31 161 ASP A O 1
ATOM 1294 N N . LEU A 1 162 ? -16.111 8.893 3.973 1.00 98.44 162 LEU A N 1
ATOM 1295 C CA . LEU A 1 162 ? -16.554 8.337 5.249 1.00 98.44 162 LEU A CA 1
ATOM 1296 C C . LEU A 1 162 ? -17.239 6.972 5.093 1.00 98.44 162 LEU A C 1
ATOM 1298 O O . LEU A 1 162 ? -16.997 6.091 5.916 1.00 98.44 162 LEU A O 1
ATOM 1302 N N . GLU A 1 163 ? -18.049 6.772 4.053 1.00 98.38 163 GLU A N 1
ATOM 1303 C CA . GLU A 1 163 ? -18.778 5.518 3.835 1.00 98.38 163 GLU A CA 1
ATOM 1304 C C . GLU A 1 163 ? -17.807 4.364 3.556 1.00 98.38 163 GLU A C 1
ATOM 1306 O O . GLU A 1 163 ? -17.876 3.301 4.186 1.00 98.38 163 GLU A O 1
ATOM 1311 N N . ILE A 1 164 ? -16.850 4.590 2.656 1.00 98.62 164 ILE A N 1
ATOM 1312 C CA . ILE A 1 164 ? -15.801 3.631 2.312 1.00 98.62 164 ILE A CA 1
ATOM 1313 C C . ILE A 1 164 ? -14.916 3.336 3.524 1.00 98.62 164 ILE A C 1
ATOM 1315 O O . ILE A 1 164 ? -14.582 2.172 3.770 1.00 98.62 164 ILE A O 1
ATOM 1319 N N . SER A 1 165 ? -14.594 4.348 4.331 1.00 98.75 165 SER A N 1
ATOM 1320 C CA . SER A 1 165 ? -13.796 4.180 5.550 1.00 98.75 165 SER A CA 1
ATOM 1321 C C . SER A 1 165 ? -14.532 3.370 6.622 1.00 98.75 165 SER A C 1
ATOM 1323 O O . SER A 1 165 ? -13.950 2.452 7.209 1.00 98.75 165 SER A O 1
ATOM 1325 N N . GLU A 1 166 ? -15.829 3.622 6.837 1.00 98.69 166 GLU A N 1
ATOM 1326 C CA . GLU A 1 166 ? -16.656 2.853 7.776 1.00 98.69 166 GLU A CA 1
ATOM 1327 C C . GLU A 1 166 ? -16.799 1.395 7.325 1.00 98.69 166 GLU A C 1
ATOM 1329 O O . GLU A 1 166 ? -16.638 0.462 8.124 1.00 98.69 166 GLU A O 1
ATOM 1334 N N . LYS A 1 167 ? -17.020 1.176 6.025 1.00 98.75 167 LYS A N 1
ATOM 1335 C CA . LYS A 1 167 ? -17.055 -0.165 5.434 1.00 98.75 167 LYS A CA 1
ATOM 1336 C C . LYS A 1 167 ? -15.710 -0.871 5.576 1.00 98.75 167 LYS A C 1
ATOM 1338 O O . LYS A 1 167 ? -15.681 -2.048 5.944 1.00 98.75 167 LYS A O 1
ATOM 1343 N N . GLY A 1 168 ? -14.608 -0.163 5.342 1.00 98.69 168 GLY A N 1
ATOM 1344 C CA . GLY A 1 168 ? -13.255 -0.678 5.509 1.00 98.69 168 GLY A CA 1
ATOM 1345 C C . GLY A 1 168 ? -12.994 -1.149 6.938 1.00 98.69 168 GLY A C 1
ATOM 1346 O O . GLY A 1 168 ? -12.618 -2.304 7.153 1.00 98.69 168 GLY A O 1
ATOM 1347 N N . LEU A 1 169 ? -13.306 -0.304 7.924 1.00 98.75 169 LEU A N 1
ATOM 1348 C CA . LEU A 1 169 ? -13.196 -0.649 9.341 1.00 98.75 169 LEU A CA 1
ATOM 1349 C C . LEU A 1 169 ? -14.079 -1.854 9.712 1.00 98.75 169 LEU A C 1
ATOM 1351 O O . LEU A 1 169 ? -13.661 -2.715 10.488 1.00 98.75 169 LEU A O 1
ATOM 1355 N N . SER A 1 170 ? -15.270 -1.979 9.117 1.00 98.81 170 SER A N 1
ATOM 1356 C CA . SER A 1 170 ? -16.159 -3.123 9.360 1.00 98.81 170 SER A CA 1
ATOM 1357 C C . SER A 1 170 ? -15.556 -4.470 8.930 1.00 98.81 170 SER A C 1
ATOM 1359 O O . SER A 1 170 ? -15.812 -5.485 9.582 1.00 98.81 170 SER A O 1
ATOM 1361 N N . TYR A 1 171 ? -14.739 -4.504 7.869 1.00 98.94 171 TYR A N 1
ATOM 1362 C CA . TYR A 1 171 ? -14.045 -5.726 7.452 1.00 98.94 171 TYR A CA 1
ATOM 1363 C C . TYR A 1 171 ? -12.939 -6.111 8.433 1.00 98.94 171 TYR A C 1
ATOM 1365 O O . TYR A 1 171 ? -12.781 -7.295 8.728 1.00 98.94 171 TYR A O 1
ATOM 1373 N N . PHE A 1 172 ? -12.220 -5.135 8.991 1.00 98.81 172 PHE A N 1
ATOM 1374 C CA . PHE A 1 172 ? -11.231 -5.406 10.034 1.00 98.81 172 PHE A CA 1
ATOM 1375 C C . PHE A 1 172 ? -11.876 -5.888 11.334 1.00 98.81 172 PHE A C 1
ATOM 1377 O O . PHE A 1 172 ? -11.368 -6.827 11.938 1.00 98.81 172 PHE A O 1
ATOM 1384 N N . ASN A 1 173 ? -13.030 -5.342 11.724 1.00 98.75 173 ASN A N 1
ATOM 1385 C CA . ASN A 1 173 ? -13.776 -5.851 12.879 1.00 98.75 173 ASN A CA 1
ATOM 1386 C C . ASN A 1 173 ? -14.180 -7.323 12.681 1.00 98.75 173 ASN A C 1
ATOM 1388 O O . ASN A 1 173 ? -13.925 -8.149 13.553 1.00 98.75 173 ASN A O 1
ATOM 1392 N N . GLN A 1 174 ? -14.699 -7.678 11.500 1.00 98.88 174 GLN A N 1
ATOM 1393 C CA . GLN A 1 174 ? -14.984 -9.078 11.147 1.00 98.88 174 GLN A CA 1
ATOM 1394 C C . GLN A 1 174 ? -13.718 -9.951 11.175 1.00 98.88 174 GLN A C 1
ATOM 1396 O O . GLN A 1 174 ? -13.752 -11.079 11.658 1.00 98.88 174 GLN A O 1
ATOM 1401 N N . ALA A 1 175 ? -12.584 -9.447 10.674 1.00 98.81 175 ALA A N 1
ATOM 1402 C CA . ALA A 1 175 ? -11.309 -10.162 10.730 1.00 98.81 175 ALA A CA 1
ATOM 1403 C C . ALA A 1 175 ? -10.855 -10.415 12.180 1.00 98.81 175 ALA A C 1
ATOM 1405 O O . ALA A 1 175 ? -10.377 -11.506 12.481 1.00 98.81 175 ALA A O 1
ATOM 1406 N N . LEU A 1 176 ? -11.027 -9.443 13.082 1.00 98.69 176 LEU A N 1
ATOM 1407 C CA . LEU A 1 176 ? -10.663 -9.551 14.500 1.00 98.69 176 LEU A CA 1
ATOM 1408 C C . LEU A 1 176 ? -11.550 -10.535 15.276 1.00 98.69 176 LEU A C 1
ATOM 1410 O O . LEU A 1 176 ? -11.071 -11.163 16.225 1.00 98.69 176 LEU A O 1
ATOM 1414 N N . GLU A 1 177 ? -12.823 -10.662 14.900 1.00 98.56 177 GLU A N 1
ATOM 1415 C CA . GLU A 1 177 ? -13.747 -11.660 15.457 1.00 98.56 177 GLU A CA 1
ATOM 1416 C C . GLU A 1 177 ? -13.366 -13.087 15.044 1.00 98.56 177 GLU A C 1
ATOM 1418 O O . GLU A 1 177 ? -13.517 -14.014 15.835 1.00 98.56 177 GLU A O 1
ATOM 1423 N N . LEU A 1 178 ? -12.839 -13.253 13.827 1.00 98.69 178 LEU A N 1
ATOM 1424 C CA . LEU A 1 178 ? -12.422 -14.543 13.268 1.00 98.69 178 LEU A CA 1
ATOM 1425 C C . LEU A 1 178 ? -10.986 -14.948 13.621 1.00 98.69 178 LEU A C 1
ATOM 1427 O O . LEU A 1 178 ? -10.564 -16.032 13.236 1.00 98.69 178 LEU A O 1
ATOM 1431 N N . ALA A 1 179 ? -10.223 -14.096 14.309 1.00 98.50 179 ALA A N 1
ATOM 1432 C CA . ALA A 1 179 ? -8.836 -14.394 14.647 1.00 98.50 179 ALA A CA 1
ATOM 1433 C C . ALA A 1 179 ? -8.744 -15.586 15.614 1.00 98.50 179 ALA A C 1
ATOM 1435 O O . ALA A 1 179 ? -9.238 -15.507 16.742 1.00 98.50 179 ALA A O 1
ATOM 1436 N N . ASP A 1 180 ? -8.078 -16.656 15.171 1.00 95.44 180 ASP A N 1
ATOM 1437 C CA . ASP A 1 180 ? -8.002 -17.936 15.889 1.00 95.44 180 ASP A CA 1
ATOM 1438 C C . ASP A 1 180 ? -7.200 -17.850 17.198 1.00 95.44 180 ASP A C 1
ATOM 1440 O O . ASP A 1 180 ? -7.510 -18.530 18.177 1.00 95.44 180 ASP A O 1
ATOM 1444 N N . ASP A 1 181 ? -6.165 -17.007 17.217 1.00 98.12 181 ASP A N 1
ATOM 1445 C CA . ASP A 1 181 ? -5.259 -16.827 18.346 1.00 98.12 181 ASP A CA 1
ATOM 1446 C C . ASP A 1 181 ? -4.699 -15.393 18.424 1.00 98.12 181 ASP A C 1
ATOM 1448 O O . ASP A 1 181 ? -4.975 -14.531 17.581 1.00 98.12 181 ASP A O 1
ATOM 1452 N N . ASP A 1 182 ? -3.891 -15.131 19.455 1.00 98.38 182 ASP A N 1
ATOM 1453 C CA . ASP A 1 182 ? -3.266 -13.825 19.684 1.00 98.38 182 ASP A CA 1
ATOM 1454 C C . ASP A 1 182 ? -2.283 -13.422 18.572 1.00 98.38 182 ASP A C 1
ATOM 1456 O O . ASP A 1 182 ? -2.079 -12.230 18.335 1.00 98.38 182 ASP A O 1
ATOM 1460 N N . THR A 1 183 ? -1.695 -14.386 17.857 1.00 98.50 183 THR A N 1
ATOM 1461 C CA . THR A 1 183 ? -0.788 -14.115 16.733 1.00 98.50 183 THR A CA 1
ATOM 1462 C C . THR A 1 183 ? -1.572 -13.593 15.536 1.00 98.50 183 THR A C 1
ATOM 1464 O O . THR A 1 183 ? -1.219 -12.551 14.978 1.00 98.50 183 THR A O 1
ATOM 1467 N N . ILE A 1 184 ? -2.651 -14.278 15.149 1.00 98.62 184 ILE A N 1
ATOM 1468 C CA . ILE A 1 184 ? -3.530 -13.834 14.060 1.00 98.62 184 ILE A CA 1
ATOM 1469 C C . ILE A 1 184 ? -4.191 -12.509 14.428 1.00 98.62 184 ILE A C 1
ATOM 1471 O O . ILE A 1 184 ? -4.185 -11.576 13.622 1.00 98.62 184 ILE A O 1
ATOM 1475 N N . ARG A 1 185 ? -4.655 -12.366 15.675 1.00 98.75 185 ARG A N 1
ATOM 1476 C CA . ARG A 1 185 ? -5.199 -11.104 16.186 1.00 98.75 185 ARG A CA 1
ATOM 1477 C C . ARG A 1 185 ? -4.195 -9.969 16.036 1.00 98.75 185 ARG A C 1
ATOM 1479 O O . ARG A 1 185 ? -4.549 -8.937 15.477 1.00 98.75 185 ARG A O 1
ATOM 1486 N N . ALA A 1 186 ? -2.943 -10.174 16.444 1.00 98.50 186 ALA A N 1
ATOM 1487 C CA . ALA A 1 186 ? -1.919 -9.142 16.349 1.00 98.50 186 ALA A CA 1
ATOM 1488 C C . ALA A 1 186 ? -1.617 -8.724 14.899 1.00 98.50 186 ALA A C 1
ATOM 1490 O O . ALA A 1 186 ? -1.371 -7.545 14.639 1.00 98.50 186 ALA A O 1
ATOM 1491 N N . ARG A 1 187 ? -1.658 -9.664 13.948 1.00 98.44 187 ARG A N 1
ATOM 1492 C CA . ARG A 1 187 ? -1.489 -9.373 12.514 1.00 98.44 187 ARG A CA 1
ATOM 1493 C C . ARG A 1 187 ? -2.643 -8.533 11.973 1.00 98.44 187 ARG A C 1
ATOM 1495 O O . ARG A 1 187 ? -2.407 -7.562 11.255 1.00 98.44 187 ARG A O 1
ATOM 1502 N N . VAL A 1 188 ? -3.881 -8.880 12.331 1.00 98.69 188 VAL A N 1
ATOM 1503 C CA . VAL A 1 188 ? -5.076 -8.126 11.923 1.00 98.69 188 VAL A CA 1
ATOM 1504 C C . VAL A 1 188 ? -5.087 -6.734 12.558 1.00 98.69 188 VAL A C 1
ATOM 1506 O O . VAL A 1 188 ? -5.323 -5.755 11.857 1.00 98.69 188 VAL A O 1
ATOM 1509 N N . GLU A 1 189 ? -4.778 -6.620 13.851 1.00 98.56 189 GLU A N 1
ATOM 1510 C CA . GLU A 1 189 ? -4.674 -5.339 14.560 1.00 98.56 189 GLU A CA 1
ATOM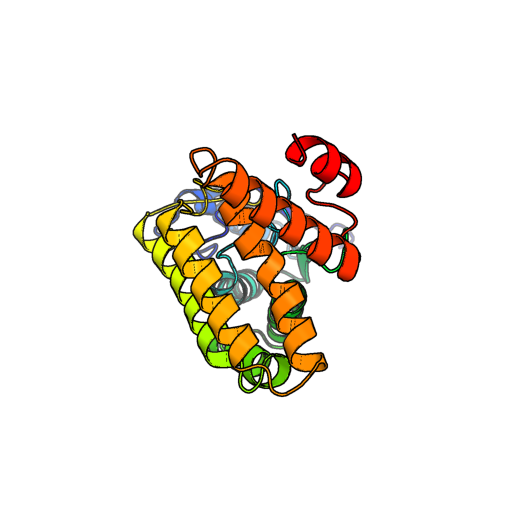 1511 C C . GLU A 1 189 ? -3.651 -4.411 13.888 1.00 98.56 189 GLU A C 1
ATOM 1513 O O . GLU A 1 189 ? -3.979 -3.266 13.575 1.00 98.56 189 GLU A O 1
ATOM 1518 N N . LYS A 1 190 ? -2.448 -4.913 13.576 1.00 98.56 190 LYS A N 1
ATOM 1519 C CA . LYS A 1 190 ? -1.428 -4.151 12.840 1.00 98.56 190 LYS A CA 1
ATOM 1520 C C . LYS A 1 190 ? -1.940 -3.686 11.471 1.00 98.56 190 LYS A C 1
ATOM 1522 O O . LYS A 1 190 ? -1.770 -2.524 11.116 1.00 98.56 190 LYS A O 1
ATOM 1527 N N . ALA A 1 191 ? -2.582 -4.570 10.708 1.00 98.44 191 ALA A N 1
ATOM 1528 C CA . ALA A 1 191 ? -3.119 -4.233 9.388 1.00 98.44 191 ALA A CA 1
ATOM 1529 C C . ALA A 1 191 ? -4.276 -3.217 9.456 1.00 98.44 191 ALA A C 1
ATOM 1531 O O . ALA A 1 191 ? -4.429 -2.391 8.556 1.00 98.44 191 ALA A O 1
ATOM 1532 N N . SER A 1 192 ? -5.054 -3.229 10.543 1.00 98.69 192 SER A N 1
ATOM 1533 C CA . SER A 1 192 ? -6.212 -2.348 10.731 1.00 98.69 192 SER A CA 1
ATOM 1534 C C . SER A 1 192 ? -5.861 -0.876 10.956 1.00 98.69 192 SER A C 1
ATOM 1536 O O . SER A 1 192 ? -6.737 -0.024 10.808 1.00 98.69 192 SER A O 1
ATOM 1538 N N . ILE A 1 193 ? -4.595 -0.553 11.263 1.00 98.62 193 ILE A N 1
ATOM 1539 C CA . ILE A 1 193 ? -4.135 0.828 11.487 1.00 98.62 193 ILE A CA 1
ATOM 1540 C C . ILE A 1 193 ? -4.576 1.742 10.334 1.00 98.62 193 ILE A C 1
ATOM 1542 O O . ILE A 1 193 ? -5.065 2.844 10.584 1.00 98.62 193 ILE A O 1
ATOM 1546 N N . CYS A 1 194 ? -4.502 1.255 9.089 1.00 98.38 194 CYS A N 1
ATOM 1547 C CA . CYS 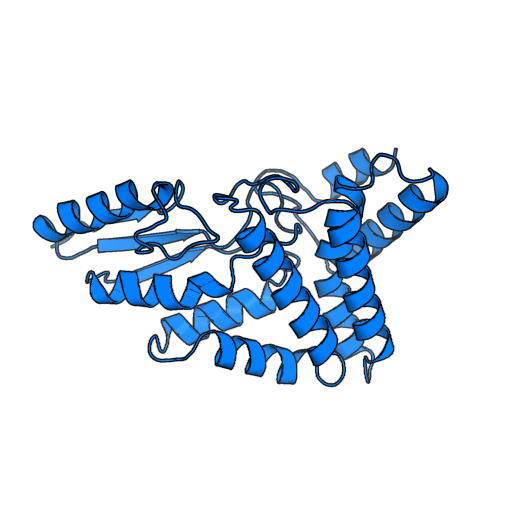A 1 194 ? -4.894 2.041 7.924 1.00 98.38 194 CYS A CA 1
ATOM 1548 C C . CYS A 1 194 ? -6.392 2.351 7.834 1.00 98.38 194 CYS A C 1
ATOM 1550 O O . CYS A 1 194 ? -6.771 3.448 7.427 1.00 98.38 194 CYS A O 1
ATOM 1552 N N . ALA A 1 195 ? -7.259 1.450 8.296 1.00 98.69 195 ALA A N 1
ATOM 1553 C CA . ALA A 1 195 ? -8.691 1.721 8.352 1.00 98.69 195 ALA A CA 1
ATOM 1554 C C . ALA A 1 195 ? -9.023 2.787 9.404 1.00 98.69 195 ALA A C 1
ATOM 1556 O O . ALA A 1 195 ? -9.850 3.662 9.156 1.00 98.69 195 ALA A O 1
ATOM 1557 N N . TYR A 1 196 ? -8.349 2.772 10.559 1.00 98.62 196 TYR A N 1
ATOM 1558 C CA . TYR A 1 196 ? -8.513 3.838 11.550 1.00 98.62 196 TYR A CA 1
ATOM 1559 C C . TYR A 1 196 ? -7.964 5.176 11.052 1.00 98.62 196 TYR A C 1
ATOM 1561 O O . TYR A 1 196 ? -8.592 6.209 11.277 1.00 98.62 196 TYR A O 1
ATOM 1569 N N . LYS A 1 197 ? -6.834 5.166 10.338 1.00 98.44 197 LYS A N 1
ATOM 1570 C CA . LYS A 1 197 ? -6.289 6.361 9.691 1.00 98.44 197 LYS A CA 1
ATOM 1571 C C . LYS A 1 197 ? -7.285 6.975 8.706 1.00 98.44 197 LYS A C 1
ATOM 1573 O O . LYS A 1 197 ? -7.516 8.181 8.765 1.00 98.44 197 LYS A O 1
ATOM 1578 N N . ALA A 1 198 ? -7.907 6.153 7.861 1.00 98.62 198 ALA A N 1
ATOM 1579 C CA . ALA A 1 198 ? -8.946 6.595 6.935 1.00 98.62 198 ALA A CA 1
ATOM 1580 C C . ALA A 1 198 ? -10.118 7.249 7.684 1.00 98.62 198 ALA A C 1
ATOM 1582 O O . ALA A 1 198 ? -10.441 8.399 7.415 1.00 98.62 198 ALA A O 1
ATOM 1583 N N . MET A 1 199 ? -10.639 6.593 8.729 1.00 98.50 199 MET A N 1
ATOM 1584 C CA . MET A 1 199 ? -11.704 7.146 9.580 1.00 98.50 199 MET A CA 1
ATOM 1585 C C . MET A 1 199 ? -11.361 8.505 10.209 1.00 98.50 199 MET A C 1
ATOM 1587 O O . MET A 1 199 ? -12.252 9.329 10.399 1.00 98.50 199 MET A O 1
ATOM 1591 N N . ILE A 1 200 ? -10.095 8.743 10.570 1.00 98.19 200 ILE A N 1
ATOM 1592 C CA . ILE A 1 200 ? -9.651 10.028 11.135 1.00 98.19 200 ILE A CA 1
ATOM 1593 C C . ILE A 1 200 ? -9.690 11.136 10.081 1.00 98.19 200 ILE A C 1
ATOM 1595 O O . ILE A 1 200 ? -10.077 12.256 10.409 1.00 98.19 200 ILE A O 1
ATOM 1599 N N . LEU A 1 201 ? -9.272 10.827 8.851 1.00 97.75 201 LEU A N 1
ATOM 1600 C CA . LEU A 1 201 ? -9.152 11.798 7.763 1.00 97.75 201 LEU A CA 1
ATOM 1601 C C . LEU A 1 201 ? -10.484 12.082 7.068 1.00 97.75 201 LEU A C 1
ATOM 1603 O O . LEU A 1 201 ? -10.716 13.206 6.649 1.00 97.75 201 LEU A O 1
ATOM 1607 N N . THR A 1 202 ? -11.366 11.091 6.954 1.00 98.31 202 THR A N 1
ATOM 1608 C CA . THR A 1 202 ? -12.668 11.255 6.290 1.00 98.31 202 THR A CA 1
ATOM 1609 C C . THR A 1 202 ? -13.797 11.588 7.266 1.00 98.31 202 THR A C 1
ATOM 1611 O O . THR A 1 202 ? -14.904 11.911 6.850 1.00 98.31 202 THR A O 1
ATOM 1614 N N . GLY A 1 203 ? -13.556 11.450 8.572 1.00 96.38 203 GLY A N 1
ATOM 1615 C CA . GLY A 1 203 ? -14.554 11.579 9.634 1.00 96.38 203 GLY A CA 1
ATOM 1616 C C . GLY A 1 203 ? -14.444 12.865 10.448 1.00 96.38 203 GLY A C 1
ATOM 1617 O O . GLY A 1 203 ? -14.635 12.821 11.664 1.00 96.38 203 GLY A O 1
ATOM 1618 N N . GLU A 1 204 ? -14.107 13.993 9.821 1.00 92.94 204 GLU A N 1
ATOM 1619 C CA . GLU A 1 204 ? -13.971 15.288 10.509 1.00 92.94 204 GLU A CA 1
ATOM 1620 C C . GLU A 1 204 ? -15.275 15.731 11.194 1.00 92.94 204 GLU A C 1
ATOM 1622 O O . GLU A 1 204 ? -15.235 16.225 12.320 1.00 92.94 204 GLU A O 1
ATOM 1627 N N . ASP A 1 205 ? -16.422 15.435 10.575 1.00 93.62 205 ASP A N 1
ATOM 1628 C CA . ASP A 1 205 ? -17.761 15.774 11.078 1.00 93.62 205 ASP A CA 1
ATOM 1629 C C . ASP A 1 205 ? -18.352 14.734 12.050 1.00 93.62 205 ASP A C 1
ATOM 1631 O O . ASP A 1 205 ? -19.514 14.829 12.458 1.00 93.62 205 ASP A O 1
ATOM 1635 N N . LEU A 1 206 ? -17.585 13.703 12.426 1.00 94.88 206 LEU A N 1
ATOM 1636 C CA . LEU A 1 206 ? -18.046 12.726 13.410 1.00 94.88 206 LEU A CA 1
ATOM 1637 C C . LEU A 1 206 ? -18.240 13.375 14.784 1.00 94.88 206 LEU A C 1
ATOM 1639 O O . LEU A 1 206 ? -17.491 14.252 15.209 1.00 94.88 206 LEU A O 1
ATOM 1643 N N . GLU A 1 207 ? -19.218 12.854 15.528 1.00 96.50 207 GLU A N 1
ATOM 1644 C CA . GLU A 1 207 ? -19.466 13.244 16.915 1.00 96.50 207 GLU A CA 1
ATOM 1645 C C . GLU A 1 207 ? -18.176 13.164 17.751 1.00 96.50 207 GLU A C 1
ATOM 1647 O O . GLU A 1 207 ? -17.408 12.200 17.646 1.00 96.50 207 GLU A O 1
ATOM 1652 N N . GLN A 1 208 ? -17.930 14.193 18.566 1.00 94.94 208 GLN A N 1
ATOM 1653 C CA . GLN A 1 208 ? -16.627 14.436 19.188 1.00 94.94 208 GLN A CA 1
ATOM 1654 C C . GLN A 1 208 ? -16.134 13.241 20.018 1.00 94.94 208 GLN A C 1
ATOM 1656 O O . GLN A 1 208 ? -14.959 12.874 19.924 1.00 94.94 208 GLN A O 1
ATOM 1661 N N . GLU A 1 209 ? -17.012 12.575 20.777 1.00 96.19 209 GLU A N 1
ATOM 1662 C CA . GLU A 1 209 ? -16.621 11.398 21.559 1.00 96.19 209 GLU A CA 1
ATOM 1663 C C . GLU A 1 209 ? -16.342 10.176 20.674 1.00 96.19 209 GLU A C 1
ATOM 1665 O O . GLU A 1 209 ? -15.406 9.418 20.952 1.00 96.19 209 GLU A O 1
ATOM 1670 N N . LYS A 1 210 ? -17.094 9.983 19.579 1.00 96.12 210 LYS A N 1
ATOM 1671 C CA . LYS A 1 210 ? -16.806 8.930 18.584 1.00 96.12 210 LYS A CA 1
ATOM 1672 C C . LYS A 1 210 ? -15.432 9.161 17.952 1.00 96.12 210 LYS A C 1
ATOM 1674 O O . LYS A 1 210 ? -14.611 8.241 17.937 1.00 96.12 210 LYS A O 1
ATOM 1679 N N . ARG A 1 211 ? -15.150 10.386 17.499 1.00 96.38 211 ARG A N 1
ATOM 1680 C CA . ARG A 1 211 ? -13.870 10.748 16.871 1.00 96.38 211 ARG A CA 1
ATOM 1681 C C . ARG A 1 211 ? -12.693 10.561 17.832 1.00 96.38 211 ARG A C 1
ATOM 1683 O O . ARG A 1 211 ? -11.699 9.927 17.482 1.00 96.38 211 ARG A O 1
ATOM 1690 N N . LYS A 1 212 ? -12.836 11.007 19.082 1.00 97.44 212 LYS A N 1
ATOM 1691 C CA . LYS A 1 212 ? -11.817 10.843 20.130 1.00 97.44 212 LYS A CA 1
ATOM 1692 C C . LYS A 1 212 ? -11.499 9.376 20.429 1.00 97.44 212 LYS A C 1
ATOM 1694 O O . LYS A 1 212 ? -10.334 9.024 20.611 1.00 97.44 212 LYS A O 1
ATOM 1699 N N . LYS A 1 213 ? -12.508 8.497 20.460 1.00 97.88 213 LYS A N 1
ATOM 1700 C CA . LYS A 1 213 ? -12.299 7.047 20.640 1.00 97.88 213 LYS A CA 1
ATOM 1701 C C . LYS A 1 213 ? -11.511 6.433 19.484 1.00 97.88 213 LYS A C 1
ATOM 1703 O O . LYS A 1 213 ? -10.599 5.653 19.742 1.00 97.88 213 LYS A O 1
ATOM 1708 N N . ILE A 1 214 ? -11.833 6.811 18.245 1.00 98.25 214 ILE A N 1
ATOM 1709 C CA . ILE A 1 214 ? -11.118 6.362 17.040 1.00 98.25 214 ILE A CA 1
ATOM 1710 C C . ILE A 1 214 ? -9.644 6.779 17.109 1.00 98.25 214 ILE A C 1
ATOM 1712 O O . ILE A 1 214 ? -8.769 5.932 16.957 1.00 98.25 214 ILE A O 1
ATOM 1716 N N . ILE A 1 215 ? -9.368 8.048 17.423 1.00 98.50 215 ILE A N 1
ATOM 1717 C CA . ILE A 1 215 ? -7.998 8.572 17.542 1.00 98.50 215 ILE A CA 1
ATOM 1718 C C . ILE A 1 215 ? -7.210 7.851 18.632 1.00 98.50 215 ILE A C 1
ATOM 1720 O O . ILE A 1 215 ? -6.093 7.402 18.392 1.00 98.50 215 ILE A O 1
ATOM 1724 N N . ASN A 1 216 ? -7.786 7.695 19.825 1.00 98.50 216 ASN A N 1
ATOM 1725 C CA . ASN A 1 216 ? -7.098 7.013 20.921 1.00 98.50 216 ASN A CA 1
ATOM 1726 C C . ASN A 1 216 ? -6.787 5.553 20.578 1.00 98.50 216 ASN A C 1
ATOM 1728 O O . ASN A 1 216 ? -5.720 5.054 20.933 1.00 98.50 216 ASN A O 1
ATOM 1732 N N . HIS A 1 217 ? -7.698 4.874 19.878 1.00 98.50 217 HIS A N 1
ATOM 1733 C CA . HIS A 1 217 ? -7.473 3.502 19.444 1.00 98.50 217 HIS A CA 1
ATOM 1734 C C . HIS A 1 217 ? -6.382 3.411 18.370 1.00 98.50 217 HIS A C 1
ATOM 1736 O O . HIS A 1 217 ? -5.474 2.593 18.500 1.00 98.50 217 HIS A O 1
ATOM 1742 N N . TYR A 1 218 ? -6.419 4.293 17.366 1.00 98.62 218 TYR A N 1
ATOM 1743 C CA . TYR A 1 218 ? -5.374 4.418 16.346 1.00 98.62 218 TYR A CA 1
ATOM 1744 C C . TYR A 1 218 ? -3.988 4.606 16.972 1.00 98.62 218 TYR A C 1
ATOM 1746 O O . TYR A 1 218 ? -3.069 3.855 16.657 1.00 98.62 218 TYR A O 1
ATOM 1754 N N . ILE A 1 219 ? -3.853 5.554 17.905 1.00 98.62 219 ILE A N 1
ATOM 1755 C CA . ILE A 1 219 ? -2.583 5.828 18.589 1.00 98.62 219 ILE A CA 1
ATOM 1756 C C . ILE A 1 219 ? -2.132 4.606 19.390 1.00 98.62 219 ILE A C 1
ATOM 1758 O O . ILE A 1 219 ? -0.976 4.210 19.288 1.00 98.62 219 ILE A O 1
ATOM 1762 N N . GLY A 1 220 ? -3.044 3.958 20.122 1.00 98.56 220 GLY A N 1
ATOM 1763 C CA . GLY A 1 220 ? -2.723 2.753 20.887 1.00 98.56 220 GLY A CA 1
ATOM 1764 C C . GLY A 1 220 ? -2.209 1.604 20.013 1.00 98.56 220 GLY A C 1
ATOM 1765 O O . GLY A 1 220 ? -1.242 0.941 20.384 1.00 98.56 220 GLY A O 1
ATOM 1766 N N . LEU A 1 221 ? -2.804 1.385 18.836 1.00 98.44 221 LEU A N 1
ATOM 1767 C CA . LEU A 1 221 ? -2.303 0.404 17.868 1.00 98.44 221 LEU A CA 1
ATOM 1768 C C . LEU A 1 221 ? -0.948 0.826 17.293 1.00 98.44 221 LEU A C 1
ATOM 1770 O O . LEU A 1 221 ? -0.019 0.021 17.250 1.00 98.44 221 LEU A O 1
ATOM 1774 N N . ALA A 1 222 ? -0.815 2.081 16.872 1.00 98.00 222 ALA A N 1
ATOM 1775 C CA . ALA A 1 222 ? 0.412 2.589 16.281 1.00 98.00 222 ALA A CA 1
ATOM 1776 C C . ALA A 1 222 ? 1.598 2.491 17.260 1.00 98.00 222 ALA A C 1
ATOM 1778 O O . ALA A 1 222 ? 2.675 2.040 16.873 1.00 98.00 222 ALA A O 1
ATOM 1779 N N . GLU A 1 223 ? 1.390 2.804 18.540 1.00 97.81 223 GLU A N 1
ATOM 1780 C CA . GLU A 1 223 ? 2.377 2.609 19.607 1.00 97.81 223 GLU A CA 1
ATOM 1781 C C . GLU A 1 223 ? 2.662 1.117 19.851 1.00 97.81 223 GLU A C 1
ATOM 1783 O O . GLU A 1 223 ? 3.826 0.715 19.876 1.00 97.81 223 GLU A O 1
ATOM 1788 N N . LYS A 1 224 ? 1.623 0.270 19.953 1.00 98.06 224 LYS A N 1
ATOM 1789 C CA . LYS A 1 224 ? 1.759 -1.188 20.152 1.00 98.06 224 LYS A CA 1
ATOM 1790 C C . LYS A 1 224 ? 2.631 -1.849 19.081 1.00 98.06 224 LYS A C 1
ATOM 1792 O O . LYS A 1 224 ? 3.391 -2.765 19.393 1.00 98.06 224 LYS A O 1
ATOM 1797 N N . TYR A 1 225 ? 2.528 -1.391 17.833 1.00 97.31 225 TYR A N 1
ATOM 1798 C CA . TYR A 1 225 ? 3.278 -1.934 16.697 1.00 97.31 225 TYR A CA 1
ATOM 1799 C C . TYR A 1 225 ? 4.508 -1.108 16.305 1.00 97.31 225 TYR A C 1
ATOM 1801 O O . TYR A 1 225 ? 5.095 -1.362 15.255 1.00 97.31 225 TYR A O 1
ATOM 1809 N N . ASN A 1 226 ? 4.954 -0.193 17.173 1.00 96.06 226 ASN A N 1
ATOM 1810 C CA . ASN A 1 226 ? 6.175 0.602 17.011 1.00 96.06 226 ASN A CA 1
ATOM 1811 C C . ASN A 1 226 ? 6.200 1.451 15.727 1.00 96.06 226 ASN A C 1
ATOM 1813 O O . ASN A 1 226 ? 7.207 1.495 15.018 1.00 96.06 226 ASN A O 1
ATOM 1817 N N . MET A 1 227 ? 5.097 2.135 15.417 1.00 97.06 227 MET A N 1
ATOM 1818 C CA . MET A 1 227 ? 5.070 3.131 14.349 1.00 97.06 227 MET A CA 1
ATOM 1819 C C . MET A 1 227 ? 6.005 4.295 14.691 1.00 97.06 227 MET A C 1
ATOM 1821 O O . MET A 1 227 ? 5.846 4.970 15.705 1.00 97.06 227 MET A O 1
ATOM 1825 N N . THR A 1 228 ? 6.970 4.545 13.813 1.00 96.06 228 THR A N 1
ATOM 1826 C CA . THR A 1 228 ? 7.987 5.598 13.962 1.00 96.06 228 THR A CA 1
ATOM 1827 C C . THR A 1 228 ? 7.668 6.834 13.125 1.00 96.06 228 THR A C 1
ATOM 1829 O O . THR A 1 228 ? 7.899 7.953 13.578 1.00 96.06 228 THR A O 1
ATOM 1832 N N . HIS A 1 229 ? 7.097 6.645 11.933 1.00 97.38 229 HIS A N 1
ATOM 1833 C CA . HIS A 1 229 ? 6.774 7.701 10.975 1.00 97.38 229 HIS A CA 1
ATOM 1834 C C . HIS A 1 229 ? 5.379 7.494 10.391 1.00 97.38 229 HIS A C 1
ATOM 1836 O O . HIS A 1 229 ? 5.003 6.367 10.067 1.00 97.38 229 HIS A O 1
ATOM 1842 N N . VAL A 1 230 ? 4.647 8.594 10.211 1.00 96.69 230 VAL A N 1
ATOM 1843 C CA . VAL A 1 230 ? 3.367 8.599 9.478 1.00 96.69 230 VAL A CA 1
ATOM 1844 C C . VAL A 1 230 ? 3.541 9.023 8.017 1.00 96.69 230 VAL A C 1
ATOM 1846 O O . VAL A 1 230 ? 2.662 8.783 7.202 1.00 96.69 230 VAL A O 1
ATOM 1849 N N . SER A 1 231 ? 4.667 9.654 7.674 1.00 96.62 231 SER A N 1
ATOM 1850 C CA . SER A 1 231 ? 5.026 10.098 6.319 1.00 96.62 231 SER A CA 1
ATOM 1851 C C . SER A 1 231 ? 6.551 10.226 6.201 1.00 96.62 231 SER A C 1
ATOM 1853 O O . SER A 1 231 ? 7.243 10.143 7.219 1.00 96.62 231 SER A O 1
ATOM 1855 N N . GLU A 1 232 ? 7.074 10.485 5.001 1.00 94.69 232 GLU A N 1
ATOM 1856 C CA . GLU A 1 232 ? 8.520 10.622 4.727 1.00 94.69 232 GLU A CA 1
ATOM 1857 C C . GLU A 1 232 ? 9.221 11.657 5.618 1.00 94.69 232 GLU A C 1
ATOM 1859 O O . GLU A 1 232 ? 10.399 11.522 5.943 1.00 94.69 232 GLU A O 1
ATOM 1864 N N . HIS A 1 233 ? 8.495 12.690 6.047 1.00 94.44 233 HIS A N 1
ATOM 1865 C CA . HIS A 1 233 ? 9.068 13.821 6.777 1.00 94.44 233 HIS A CA 1
ATOM 1866 C C . HIS A 1 233 ? 8.412 14.070 8.136 1.00 94.44 233 HIS A C 1
ATOM 1868 O O . HIS A 1 233 ? 8.642 15.121 8.729 1.00 94.44 233 HIS A O 1
ATOM 1874 N N . LYS A 1 234 ? 7.590 13.136 8.635 1.00 96.56 234 LYS A N 1
ATOM 1875 C CA . LYS A 1 234 ? 6.834 13.338 9.878 1.00 96.56 234 LYS A CA 1
ATOM 1876 C C . LYS A 1 234 ? 6.896 12.141 10.806 1.00 96.56 234 LYS A C 1
ATOM 1878 O O . LYS A 1 234 ? 6.431 11.047 10.464 1.00 96.56 234 LYS A O 1
ATOM 1883 N N . LEU A 1 235 ? 7.401 12.389 12.011 1.00 97.50 235 LEU A N 1
ATOM 1884 C CA . LEU A 1 235 ? 7.423 11.401 13.080 1.00 97.50 235 LEU A CA 1
ATOM 1885 C C . LEU A 1 235 ? 6.005 11.099 13.566 1.00 97.50 235 LEU A C 1
ATOM 1887 O O . LEU A 1 235 ? 5.137 11.971 13.637 1.00 97.50 235 LEU A O 1
ATOM 1891 N N . ALA A 1 236 ? 5.785 9.852 13.970 1.00 97.50 236 ALA A N 1
ATOM 1892 C CA . ALA A 1 236 ? 4.504 9.411 14.505 1.00 97.50 236 ALA A CA 1
ATOM 1893 C C . ALA A 1 236 ? 4.110 10.207 15.761 1.00 97.50 236 ALA A C 1
ATOM 1895 O O . ALA A 1 236 ? 2.984 10.682 15.866 1.00 97.50 236 ALA A O 1
ATOM 1896 N N . ALA A 1 237 ? 5.066 10.452 16.665 1.00 97.44 237 ALA A N 1
ATOM 1897 C CA . ALA A 1 237 ? 4.839 11.211 17.896 1.00 97.44 237 ALA A CA 1
ATOM 1898 C C . ALA A 1 237 ? 4.362 12.655 17.646 1.00 97.44 237 ALA A C 1
ATOM 1900 O O . ALA A 1 237 ? 3.510 13.153 18.381 1.00 97.44 237 ALA A O 1
ATOM 1901 N N . GLU A 1 238 ? 4.879 13.313 16.603 1.00 97.75 238 GLU A N 1
ATOM 1902 C CA . GLU A 1 238 ? 4.455 14.662 16.208 1.00 97.75 238 GLU A CA 1
ATOM 1903 C C . GLU A 1 238 ? 3.005 14.645 15.726 1.00 97.75 238 GLU A C 1
ATOM 1905 O O . GLU A 1 238 ? 2.174 15.414 16.206 1.00 97.75 238 GLU A O 1
ATOM 1910 N N . TYR A 1 239 ? 2.669 13.702 14.844 1.00 97.50 239 TYR A N 1
ATOM 1911 C CA . TYR A 1 239 ? 1.304 13.546 14.355 1.00 97.50 239 TYR A CA 1
ATOM 1912 C C . TYR A 1 239 ? 0.312 13.195 15.471 1.00 97.50 239 TYR A C 1
ATOM 1914 O O . TYR A 1 239 ? -0.783 13.750 15.519 1.00 97.50 239 TYR A O 1
ATOM 1922 N N . PHE A 1 240 ? 0.694 12.325 16.409 1.00 98.00 240 PHE A N 1
ATOM 1923 C CA . PHE A 1 240 ? -0.149 11.968 17.552 1.00 98.00 240 PHE A CA 1
ATOM 1924 C C . PHE A 1 240 ? -0.445 13.166 18.451 1.00 98.00 240 PHE A C 1
ATOM 1926 O O . PHE A 1 240 ? -1.532 13.239 19.020 1.00 98.00 240 PHE A O 1
ATOM 1933 N N . ALA A 1 241 ? 0.503 14.095 18.598 1.00 97.44 241 ALA A N 1
ATOM 1934 C CA . ALA A 1 241 ? 0.268 15.328 19.335 1.00 97.44 241 ALA A CA 1
ATOM 1935 C C . ALA A 1 241 ? -0.770 16.205 18.624 1.00 97.44 241 ALA A C 1
ATOM 1937 O O . ALA A 1 241 ? -1.658 16.724 19.285 1.00 97.44 241 ALA A O 1
ATOM 1938 N N . GLU A 1 242 ? -0.711 16.318 17.297 1.00 96.50 242 GLU A N 1
ATOM 1939 C CA . GLU A 1 242 ? -1.641 17.144 16.517 1.00 96.50 242 GLU A CA 1
ATOM 1940 C C . GLU A 1 242 ? -3.084 16.639 16.551 1.00 96.50 242 GLU A C 1
ATOM 1942 O O . GLU A 1 242 ? -4.006 17.431 16.720 1.00 96.50 242 GLU A O 1
ATOM 1947 N N . ILE A 1 243 ? -3.297 15.329 16.407 1.00 95.50 243 ILE A N 1
ATOM 1948 C CA . ILE A 1 243 ? -4.655 14.777 16.278 1.00 95.50 243 ILE A CA 1
ATOM 1949 C C . ILE A 1 243 ? -5.373 14.568 17.614 1.00 95.50 243 ILE A C 1
ATOM 1951 O O . ILE A 1 243 ? -6.564 14.277 17.611 1.00 95.50 243 ILE A O 1
ATOM 1955 N N . LYS A 1 244 ? -4.679 14.672 18.756 1.00 89.25 244 LYS A N 1
ATOM 1956 C CA . LYS A 1 244 ? -5.274 14.477 20.094 1.00 89.25 244 LYS A CA 1
ATOM 1957 C C . LYS A 1 244 ? -6.214 15.614 20.528 1.00 89.25 244 LYS A C 1
ATOM 1959 O O . LYS A 1 244 ? -6.872 15.453 21.560 1.00 89.25 244 LYS A O 1
ATOM 1964 N N . PHE A 1 245 ? -6.256 16.724 19.789 1.00 66.31 245 PHE A N 1
ATOM 1965 C CA . PHE A 1 245 ? -7.049 17.916 20.099 1.00 66.31 245 PHE A CA 1
ATOM 1966 C C . PHE A 1 245 ? -8.429 17.893 19.432 1.00 66.31 245 PHE A C 1
ATOM 1968 O O . PHE A 1 245 ? -8.505 17.633 18.209 1.00 66.31 245 PHE A O 1
#

Secondary structure (DSSP, 8-state):
----EEEE-TTS-SSS-TT-TT-GGGHHHHHHHHHHHTT-S-EEEEEE-S-SS-TTS----GGGHHHHHHHHHHTT-SEEEEE---S-S-STTHHHHHHHHHHHHH-TTS-HHHHHHHHHHHHHGGGHHHHHHHHHHHHHHHHHTT----SS--TGGGT--HHHHHHHHHHHHHHHHS--SHHHHHHHHHHHHHHHHHHHHH-TTS-HHHHHHHHHHHHHHHHHTT--EEETTEEHHHHHHHHT-

Sequence (245 aa):
PNVQVQLCSIECCTLHAIDDPDCEKNRSFCQDMDDWGGICDDIWIWNYNTNFSCYDLPFPNLRVIAPNIRYFLKNNAKGAFMQANGNGLTGEFSDLRNYIISSLLWNPELDGDDVLEEFIQLHYQSSAKPIRKYLAMIHDNAIQLEVHPNCFPSAEEVGLDLEISEKGLSYFNQALELADDDTIRARVEKASICAYKAMILTGEDLEQEKRKKIINHYIGLAEKYNMTHVSEHKLAAEYFAEIKF

Mean predicted aligned error: 2.79 Å

Foldseek 3Di:
DPDAAEQECQQFFLLDALPPPPGPSSVVSVVVLVVVLVPDLRYEYEYENAQQQFQLADDLRLQRLLNNLVVCVVSNHPYYDYDHDPQADLGQPNVLSVQLNVVCRVPSPDDSVVSSLVCLCVQQPQLSVLVVVLSCLLSVQQVVVVAGDGSHDDCVSSRAAQVNLVSSLVSLVVSCVRRPDPRSNLSSLSNCLNSLVSCQRRVPVPDPVVNLVSLVSSLVSCVVRVQQARHNPGGPVRVNVVSND